Protein AF-A0A2T5LUE4-F1 (afdb_monomer_lite)

Structure (mmCIF, N/CA/C/O backbone):
data_AF-A0A2T5LUE4-F1
#
_entry.id   AF-A0A2T5LUE4-F1
#
loop_
_atom_site.group_PDB
_atom_site.id
_atom_site.type_symbol
_atom_site.label_atom_id
_atom_site.label_alt_id
_atom_site.label_comp_id
_atom_site.label_asym_id
_atom_site.label_entity_id
_atom_site.label_seq_id
_atom_site.pdbx_PDB_ins_code
_atom_site.Cartn_x
_atom_site.Cartn_y
_atom_site.Cartn_z
_atom_site.occupancy
_atom_site.B_iso_or_equiv
_atom_site.auth_seq_id
_atom_site.auth_comp_id
_atom_site.auth_asym_id
_atom_site.auth_atom_id
_atom_site.pdbx_PDB_model_num
ATOM 1 N N . MET A 1 1 ? -12.757 7.776 30.215 1.00 57.31 1 MET A N 1
ATOM 2 C CA . MET A 1 1 ? -14.124 7.671 30.778 1.00 57.31 1 MET A CA 1
ATOM 3 C C . MET A 1 1 ? -14.968 8.906 30.463 1.00 57.31 1 MET A C 1
ATOM 5 O O . MET A 1 1 ? -15.947 8.759 29.750 1.00 57.31 1 MET A O 1
ATOM 9 N N . PHE A 1 2 ? -14.586 10.116 30.894 1.00 69.75 2 PHE A N 1
ATOM 10 C CA . PHE A 1 2 ? -15.439 11.315 30.766 1.00 69.75 2 PHE A CA 1
ATOM 11 C C . PHE A 1 2 ? -15.738 11.762 29.317 1.00 69.75 2 PHE A C 1
ATOM 13 O O . PHE A 1 2 ? -16.883 12.047 28.984 1.00 69.75 2 PHE A O 1
ATOM 20 N N . GLN A 1 3 ? -14.742 11.742 28.424 1.00 77.25 3 GLN A N 1
ATOM 21 C CA . GLN A 1 3 ? -14.914 12.158 27.020 1.00 77.25 3 GLN A CA 1
ATOM 22 C C . GLN A 1 3 ? -15.914 11.288 26.244 1.00 77.25 3 GLN A C 1
ATOM 24 O O . GLN A 1 3 ? -16.668 11.797 25.422 1.00 77.25 3 GLN A O 1
ATOM 29 N N . LEU A 1 4 ? -15.956 9.984 26.533 1.00 76.31 4 LEU A N 1
ATOM 30 C CA . LEU A 1 4 ? -16.890 9.067 25.882 1.00 76.31 4 LEU A CA 1
ATOM 31 C C . LEU A 1 4 ? -18.340 9.352 26.298 1.00 76.31 4 LEU A C 1
ATOM 33 O O . LEU A 1 4 ? -19.236 9.257 25.468 1.00 76.31 4 LEU A O 1
ATOM 37 N N . GLY A 1 5 ? -18.558 9.745 27.558 1.00 77.38 5 GLY A N 1
ATOM 38 C CA . GLY A 1 5 ? -19.866 10.197 28.029 1.00 77.38 5 GLY A CA 1
ATOM 39 C C . GLY A 1 5 ? -20.338 11.426 27.257 1.00 77.38 5 GLY A C 1
ATOM 40 O O . GLY A 1 5 ? -21.438 11.418 26.720 1.00 77.38 5 GLY A O 1
ATOM 41 N N . VAL A 1 6 ? -19.478 12.439 27.106 1.00 80.38 6 VAL A N 1
ATOM 42 C CA . VAL A 1 6 ? -19.799 13.652 26.329 1.00 80.38 6 VAL A CA 1
ATOM 43 C C . VAL A 1 6 ? -20.146 13.318 24.876 1.00 80.38 6 VAL A C 1
ATOM 45 O O . VAL A 1 6 ? -21.106 13.862 24.341 1.00 80.38 6 VAL A O 1
ATOM 48 N N . LEU A 1 7 ? -19.402 12.400 24.253 1.00 79.94 7 LEU A N 1
ATOM 49 C CA . LEU A 1 7 ? -19.678 11.938 22.893 1.00 79.94 7 LEU A CA 1
ATOM 50 C C . LEU A 1 7 ? -21.026 11.201 22.801 1.00 79.94 7 LEU A C 1
ATOM 52 O O . LEU A 1 7 ? -21.801 11.475 21.891 1.00 79.94 7 LEU A O 1
ATOM 56 N N . ALA A 1 8 ? -21.347 10.329 23.762 1.00 80.12 8 ALA A N 1
ATOM 57 C CA . ALA A 1 8 ? -22.582 9.539 23.766 1.00 80.12 8 ALA A CA 1
ATOM 58 C C . ALA A 1 8 ? -23.869 10.380 23.825 1.00 80.12 8 ALA A C 1
ATOM 60 O O . ALA A 1 8 ? -24.901 9.940 23.327 1.00 80.12 8 ALA A O 1
ATOM 61 N N . PHE A 1 9 ? -23.817 11.568 24.433 1.00 80.50 9 PHE A N 1
ATOM 62 C CA . PHE A 1 9 ? -24.976 12.455 24.586 1.00 80.50 9 PHE A CA 1
ATOM 63 C C . PHE A 1 9 ? -25.133 13.479 23.449 1.00 80.50 9 PHE A C 1
ATOM 65 O O . PHE A 1 9 ? -26.005 14.343 23.524 1.00 80.50 9 PHE A O 1
ATOM 72 N N . GLN A 1 10 ? -24.320 13.408 22.390 1.00 79.94 10 GLN A N 1
ATOM 73 C CA . GLN A 1 10 ? -24.526 14.238 21.202 1.00 79.94 10 GLN A CA 1
ATOM 74 C C . GLN A 1 10 ? -25.676 13.691 20.343 1.00 79.94 10 GLN A C 1
ATOM 76 O O . GLN A 1 10 ? -25.750 12.496 20.069 1.00 79.94 10 GLN A O 1
ATOM 81 N N . ASN A 1 11 ? -26.547 14.581 19.855 1.00 77.25 11 ASN A N 1
ATOM 82 C CA . ASN A 1 11 ? -27.769 14.214 19.119 1.00 77.25 11 ASN A CA 1
ATOM 83 C C . ASN A 1 11 ? -27.530 13.468 17.791 1.00 77.25 11 ASN A C 1
ATOM 85 O O . ASN A 1 11 ? -28.467 12.892 17.247 1.00 77.25 11 ASN A O 1
ATOM 89 N N . SER A 1 12 ? -26.310 13.497 17.249 1.00 79.94 12 SER A N 1
ATOM 90 C CA . SER A 1 12 ? -25.974 12.968 15.922 1.00 79.94 12 SER A CA 1
ATOM 91 C C . SER A 1 12 ? -24.831 11.952 15.943 1.00 79.94 12 SER A C 1
ATOM 93 O O . SER A 1 12 ? -24.108 11.838 14.952 1.00 79.94 12 SER A O 1
ATOM 95 N N . ILE A 1 13 ? -24.600 11.265 17.066 1.00 84.38 13 ILE A N 1
ATOM 96 C CA . ILE A 1 13 ? -23.503 10.300 17.142 1.00 84.38 13 ILE A CA 1
ATOM 97 C C . ILE A 1 13 ? -23.931 8.908 16.677 1.00 84.38 13 ILE A C 1
ATOM 99 O O . ILE A 1 13 ? -25.003 8.412 17.025 1.00 84.38 13 ILE A O 1
ATOM 103 N N . ASP A 1 14 ? -23.062 8.247 15.912 1.00 85.50 14 ASP A N 1
ATOM 104 C CA . ASP A 1 14 ? -23.251 6.844 15.568 1.00 85.50 14 ASP A CA 1
ATOM 105 C C . ASP A 1 14 ? -22.945 5.965 16.790 1.00 85.50 14 ASP A C 1
ATOM 107 O O . ASP A 1 14 ? -21.794 5.741 17.180 1.00 85.50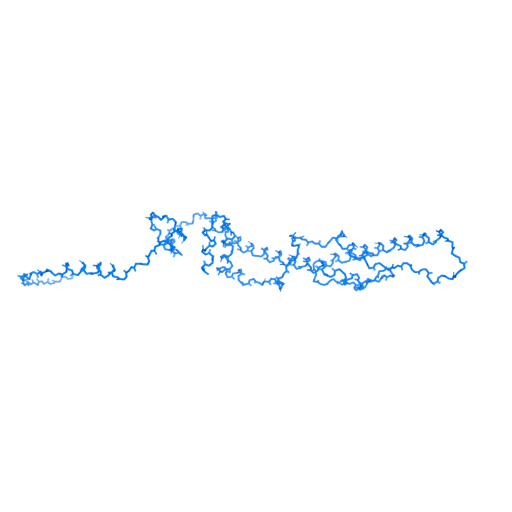 14 ASP A O 1
ATOM 111 N N . MET A 1 15 ? -24.007 5.439 17.398 1.00 84.56 15 MET A N 1
ATOM 112 C CA . MET A 1 15 ? -23.910 4.519 18.530 1.00 84.56 15 MET A CA 1
ATOM 113 C C . MET A 1 15 ? -23.152 3.233 18.178 1.00 84.56 15 MET A C 1
ATOM 115 O O . MET A 1 15 ? -22.582 2.604 19.070 1.00 84.56 15 MET A O 1
ATOM 119 N N . THR A 1 16 ? -23.109 2.841 16.902 1.00 86.38 16 THR A N 1
ATOM 120 C CA . THR A 1 16 ? -22.306 1.710 16.421 1.00 86.38 16 THR A CA 1
ATOM 121 C C . THR A 1 16 ? -20.825 2.025 16.555 1.00 86.38 16 THR A C 1
ATOM 123 O O . THR A 1 16 ? -20.098 1.265 17.193 1.00 86.38 16 THR A O 1
ATOM 126 N N . ALA A 1 17 ? -20.391 3.181 16.047 1.00 86.75 17 ALA A N 1
ATOM 127 C CA . ALA A 1 17 ? -19.017 3.652 16.183 1.00 86.75 17 ALA A CA 1
ATOM 128 C C . ALA A 1 17 ? -18.603 3.764 17.660 1.00 86.75 17 ALA A C 1
ATOM 130 O O . ALA A 1 17 ? -17.531 3.295 18.044 1.00 86.75 17 ALA A O 1
ATOM 131 N N . LEU A 1 18 ? -19.485 4.286 18.519 1.00 88.69 18 LEU A N 1
ATOM 132 C CA . LEU A 1 18 ? -19.222 4.371 19.957 1.00 88.69 18 LEU A CA 1
ATOM 133 C C . LEU A 1 18 ? -19.049 2.986 20.596 1.00 88.69 18 LEU A C 1
ATOM 135 O O . LEU A 1 18 ? -18.107 2.772 21.361 1.00 88.69 18 LEU A O 1
ATOM 139 N N . ARG A 1 19 ? -19.910 2.016 20.258 1.00 87.94 19 ARG A N 1
ATOM 140 C CA . ARG A 1 19 ? -19.776 0.625 20.727 1.00 87.94 19 ARG A CA 1
ATOM 141 C C . ARG A 1 19 ? -18.474 -0.012 20.257 1.00 87.94 19 ARG A C 1
ATOM 143 O O . ARG A 1 19 ? -17.843 -0.721 21.040 1.00 87.94 19 ARG A O 1
ATOM 150 N N . VAL A 1 20 ? -18.058 0.242 19.018 1.00 90.00 20 VAL A N 1
ATOM 151 C CA . VAL A 1 20 ? -16.774 -0.239 18.491 1.00 90.00 20 VAL A CA 1
ATOM 152 C C . VAL A 1 20 ? -15.620 0.345 19.304 1.00 90.00 20 VAL A C 1
ATOM 154 O O . VAL A 1 20 ? -14.808 -0.424 19.810 1.00 90.00 20 VAL A O 1
ATOM 157 N N . ILE A 1 21 ? -15.597 1.661 19.542 1.00 89.31 21 ILE A N 1
ATOM 158 C CA . ILE A 1 21 ? -14.576 2.320 20.377 1.00 89.31 21 ILE A CA 1
ATOM 159 C C . ILE A 1 21 ? -14.523 1.688 21.772 1.00 89.31 21 ILE A C 1
ATOM 161 O O . ILE A 1 21 ? -13.453 1.311 22.239 1.00 89.31 21 ILE A O 1
ATOM 165 N N . VAL A 1 22 ? -15.674 1.506 22.426 1.00 88.81 22 VAL A N 1
ATOM 166 C CA . VAL A 1 22 ? -15.756 0.844 23.740 1.00 88.81 22 VAL A CA 1
ATOM 167 C C . VAL A 1 22 ? -15.213 -0.585 23.690 1.00 88.81 22 VAL A C 1
ATOM 169 O O . VAL A 1 22 ? -14.542 -1.024 24.623 1.00 88.81 22 VAL A O 1
ATOM 172 N N . SER A 1 23 ? -15.455 -1.306 22.597 1.00 90.06 23 SER A N 1
ATOM 173 C CA . SER A 1 23 ? -15.012 -2.691 22.428 1.00 90.06 23 SER A CA 1
ATOM 174 C C . SER A 1 23 ? -13.487 -2.823 22.448 1.00 90.06 23 SER A C 1
ATOM 176 O O . SER A 1 23 ? -12.991 -3.766 23.061 1.00 90.06 23 SER A O 1
ATOM 178 N N . PHE A 1 24 ? -12.737 -1.851 21.912 1.00 89.69 24 PHE A N 1
ATOM 179 C CA . PHE A 1 24 ? -11.270 -1.809 22.044 1.00 89.69 24 PHE A CA 1
ATOM 180 C C . PHE A 1 24 ? -10.805 -1.755 23.512 1.00 89.69 24 PHE A C 1
ATOM 182 O O . PHE A 1 24 ? -9.735 -2.261 23.851 1.00 89.69 24 PHE A O 1
ATOM 189 N N . PHE A 1 25 ? -11.611 -1.190 24.418 1.00 88.88 25 PHE A N 1
ATOM 190 C CA . PHE A 1 25 ? -11.295 -1.126 25.848 1.00 88.88 25 PHE A CA 1
ATOM 191 C C . PHE A 1 25 ? -11.788 -2.334 26.648 1.00 88.88 25 PHE A C 1
ATOM 193 O O . PHE A 1 25 ? -11.222 -2.613 27.707 1.00 88.88 25 PHE A O 1
ATOM 200 N N . LEU A 1 26 ? -12.809 -3.053 26.183 1.00 90.12 26 LEU A N 1
ATOM 201 C CA . LEU A 1 26 ? -13.418 -4.156 26.936 1.00 90.12 26 LEU A CA 1
ATOM 202 C C . LEU A 1 26 ? -12.963 -5.541 26.461 1.00 90.12 26 LEU A C 1
ATOM 204 O O . LEU A 1 26 ? -12.767 -6.434 27.284 1.00 90.12 26 LEU A O 1
ATOM 208 N N . ILE A 1 27 ? -12.773 -5.729 25.155 1.00 91.50 27 ILE A N 1
ATOM 209 C CA . ILE A 1 27 ? -12.487 -7.037 24.562 1.00 91.50 27 ILE A CA 1
ATOM 210 C C . ILE A 1 27 ? -10.979 -7.297 24.593 1.00 91.50 27 ILE A C 1
ATOM 212 O O . ILE A 1 27 ? -10.201 -6.600 23.942 1.00 91.50 27 ILE A O 1
ATOM 216 N N . LYS A 1 28 ? -10.560 -8.321 25.346 1.00 90.81 28 LYS A N 1
ATOM 217 C CA . LYS A 1 28 ? -9.143 -8.702 25.476 1.00 90.81 28 LYS A CA 1
ATOM 218 C C . LYS A 1 28 ? -8.536 -9.127 24.138 1.00 90.81 28 LYS A C 1
ATOM 220 O O . LYS A 1 28 ? -7.412 -8.734 23.846 1.00 90.81 28 LYS A O 1
ATOM 225 N N . ASP A 1 29 ? -9.297 -9.836 23.312 1.00 89.44 29 ASP A N 1
ATOM 226 C CA . ASP A 1 29 ? -8.831 -10.331 22.014 1.00 89.44 29 ASP A CA 1
ATOM 227 C C . ASP A 1 29 ? -8.445 -9.180 21.077 1.00 89.44 29 ASP A C 1
ATOM 229 O O . ASP A 1 29 ? -7.379 -9.213 20.468 1.00 89.44 29 ASP A O 1
ATOM 233 N N . ILE A 1 30 ? -9.244 -8.104 21.043 1.00 90.75 30 ILE A N 1
ATOM 234 C CA . ILE A 1 30 ? -8.921 -6.896 20.267 1.00 90.75 30 ILE A CA 1
ATOM 235 C C . ILE A 1 30 ? -7.646 -6.238 20.805 1.00 90.75 30 ILE A C 1
ATOM 237 O O . ILE A 1 30 ? -6.796 -5.830 20.023 1.00 90.75 30 ILE A O 1
ATOM 241 N N . LYS A 1 31 ? -7.467 -6.177 22.131 1.00 88.38 31 LYS A N 1
ATOM 242 C CA . LYS A 1 31 ? -6.247 -5.617 22.742 1.00 88.38 31 LYS A CA 1
ATOM 243 C C . LYS A 1 31 ? -4.992 -6.438 22.467 1.00 88.38 31 LYS A C 1
ATOM 245 O O . LYS A 1 31 ? -3.900 -5.886 22.504 1.00 88.38 31 LYS A O 1
ATOM 250 N N . SER A 1 32 ? -5.147 -7.741 22.250 1.00 90.19 32 SER A N 1
ATOM 251 C CA . SER A 1 32 ? -4.039 -8.640 21.926 1.00 90.19 32 SER A CA 1
ATOM 252 C C . SER A 1 32 ? -3.623 -8.581 20.454 1.00 90.19 32 SER A C 1
ATOM 254 O O . SER A 1 32 ? -2.591 -9.145 20.093 1.00 90.19 32 SER A O 1
ATOM 256 N N . LEU A 1 33 ? -4.399 -7.902 19.598 1.00 91.44 33 LEU A N 1
ATOM 257 C CA . LEU A 1 33 ? -4.025 -7.717 18.203 1.00 91.44 33 LEU A CA 1
ATOM 258 C C . LEU A 1 33 ? -2.798 -6.817 18.087 1.00 91.44 33 LEU A C 1
ATOM 260 O O . LEU A 1 33 ? -2.720 -5.743 18.681 1.00 91.44 33 LEU A O 1
ATOM 264 N N . ILE A 1 34 ? -1.873 -7.242 17.233 1.00 88.69 34 ILE A N 1
ATOM 265 C CA . ILE A 1 34 ? -0.749 -6.416 16.813 1.00 88.69 34 ILE A CA 1
ATOM 266 C C . ILE A 1 34 ? -1.308 -5.281 15.948 1.00 88.69 34 ILE A C 1
ATOM 268 O O . ILE A 1 34 ? -2.012 -5.519 14.955 1.00 88.69 34 ILE A O 1
ATOM 272 N N . TYR A 1 35 ? -1.026 -4.048 16.360 1.00 87.50 35 TYR A N 1
ATOM 273 C CA . TYR A 1 35 ? -1.339 -2.863 15.575 1.00 87.50 35 TYR A CA 1
ATOM 274 C C . TYR A 1 35 ? -0.414 -2.792 14.359 1.00 87.50 35 TYR A C 1
ATOM 276 O O . TYR A 1 35 ? 0.737 -3.224 14.451 1.00 87.50 35 TYR A O 1
ATOM 284 N N . PRO A 1 36 ? -0.889 -2.248 13.228 1.00 88.19 36 PRO A N 1
ATOM 285 C CA . PRO A 1 36 ? -0.008 -1.917 12.121 1.00 88.19 36 PRO A CA 1
ATOM 286 C C . PRO A 1 36 ? 1.157 -1.052 12.611 1.00 88.19 36 PRO A C 1
ATOM 288 O O . PRO A 1 36 ? 0.966 -0.163 13.440 1.00 88.19 36 PRO A O 1
ATOM 291 N N . GLU A 1 37 ? 2.354 -1.305 12.091 1.00 87.12 37 GLU A N 1
ATOM 292 C CA . GLU A 1 37 ? 3.581 -0.618 12.517 1.00 87.12 37 GLU A CA 1
ATOM 293 C C . GLU A 1 37 ? 3.579 0.880 12.154 1.00 87.12 37 GLU A C 1
ATOM 295 O O . GLU A 1 37 ? 4.259 1.696 12.773 1.00 87.12 37 GLU A O 1
ATOM 300 N N . TYR A 1 38 ? 2.774 1.256 11.160 1.00 86.88 38 TYR A N 1
ATOM 301 C CA . TYR A 1 38 ? 2.740 2.597 10.590 1.00 86.88 38 TYR A CA 1
ATOM 302 C C . TYR A 1 38 ? 1.744 3.511 11.310 1.00 86.88 38 TYR A C 1
ATOM 304 O O . TYR A 1 38 ? 0.601 3.143 11.577 1.00 86.88 38 TYR A O 1
ATOM 312 N N . SER A 1 39 ? 2.168 4.749 11.565 1.00 84.38 39 SER A N 1
ATOM 313 C CA . SER A 1 39 ? 1.369 5.781 12.237 1.00 84.38 39 SER A CA 1
ATOM 314 C C . SER A 1 39 ? 0.493 6.613 11.293 1.00 84.38 39 SER A C 1
ATOM 316 O O . SER A 1 39 ? -0.369 7.359 11.758 1.00 84.38 39 SER A O 1
ATOM 318 N N . PHE A 1 40 ? 0.700 6.505 9.979 1.00 88.06 40 PHE A N 1
ATOM 319 C CA . PHE A 1 40 ? 0.009 7.301 8.969 1.00 88.06 40 PHE A CA 1
ATOM 320 C C . PHE A 1 40 ? -0.290 6.473 7.716 1.00 88.06 40 PHE A C 1
ATOM 322 O O . PHE A 1 40 ? 0.561 5.721 7.251 1.00 88.06 40 PHE A O 1
ATOM 329 N N . PHE A 1 41 ? -1.491 6.654 7.159 1.00 91.38 41 PHE A N 1
ATOM 330 C CA . PHE A 1 41 ? -1.974 5.961 5.963 1.00 91.38 41 PHE A CA 1
ATOM 331 C C . PHE A 1 41 ? -2.532 6.983 4.970 1.00 91.38 41 PHE A C 1
ATOM 333 O O . PHE A 1 41 ? -3.490 7.696 5.275 1.00 91.38 41 PHE A O 1
ATOM 340 N N . ALA A 1 42 ? -1.935 7.066 3.780 1.00 89.88 42 ALA A N 1
ATOM 341 C CA . ALA A 1 42 ? -2.331 8.015 2.742 1.00 89.88 42 ALA A CA 1
ATOM 342 C C . ALA A 1 42 ? -3.190 7.358 1.655 1.00 89.88 42 ALA A C 1
ATOM 344 O O . ALA A 1 42 ? -2.941 6.224 1.236 1.00 89.88 42 ALA A O 1
ATOM 345 N N . HIS A 1 43 ? -4.172 8.114 1.150 1.00 90.94 43 HIS A N 1
ATOM 346 C CA . HIS A 1 43 ? -5.045 7.712 0.039 1.00 90.94 43 HIS A CA 1
ATOM 347 C C . HIS A 1 43 ? -5.617 6.298 0.208 1.00 90.94 43 HIS A C 1
ATOM 349 O O . HIS A 1 43 ? -5.571 5.489 -0.717 1.00 90.94 43 HIS A O 1
ATOM 355 N N . PHE A 1 44 ? -6.111 5.994 1.410 1.00 90.69 44 PHE A N 1
ATOM 356 C CA . PHE A 1 44 ? -6.600 4.665 1.747 1.00 90.69 44 PHE A CA 1
ATOM 357 C C . PHE A 1 44 ? -7.689 4.201 0.776 1.00 90.69 44 PHE A C 1
ATOM 359 O O . PHE A 1 44 ? -8.696 4.882 0.564 1.00 90.69 44 PHE A O 1
ATOM 366 N N . ARG A 1 45 ? -7.479 3.014 0.211 1.00 90.12 45 ARG A N 1
ATOM 367 C CA . ARG A 1 45 ? -8.427 2.309 -0.646 1.00 90.12 45 ARG A CA 1
ATOM 368 C C . ARG A 1 45 ? -8.455 0.853 -0.213 1.00 90.12 45 ARG A C 1
ATOM 370 O O . ARG A 1 45 ? -7.411 0.205 -0.136 1.00 90.12 45 ARG A O 1
ATOM 377 N N . ALA A 1 46 ? -9.650 0.362 0.095 1.00 88.25 46 ALA A N 1
ATOM 378 C CA . ALA A 1 46 ? -9.830 -1.018 0.515 1.00 88.25 46 ALA A CA 1
ATOM 379 C C . ALA A 1 46 ? -9.435 -1.975 -0.616 1.00 88.25 46 ALA A C 1
ATOM 381 O O . ALA A 1 46 ? -9.827 -1.770 -1.765 1.00 88.25 46 ALA A O 1
ATOM 382 N N . ASP A 1 47 ? -8.653 -2.999 -0.266 1.00 87.88 47 ASP A N 1
ATOM 383 C CA . ASP A 1 47 ? -8.201 -4.064 -1.169 1.00 87.88 47 ASP A CA 1
ATOM 384 C C . ASP A 1 47 ? -7.485 -3.558 -2.442 1.00 87.88 47 ASP A C 1
ATOM 386 O O . ASP A 1 47 ? -7.491 -4.219 -3.485 1.00 87.88 47 ASP A O 1
ATOM 390 N N . GLU A 1 48 ? -6.839 -2.388 -2.349 1.00 92.75 48 GLU A N 1
ATOM 391 C CA . GLU A 1 48 ? -6.005 -1.827 -3.411 1.00 92.75 48 GLU A CA 1
ATOM 392 C C . GLU A 1 48 ? -4.784 -2.715 -3.679 1.00 92.75 48 GLU A C 1
ATOM 394 O O . GLU A 1 48 ? -4.138 -3.226 -2.761 1.00 92.75 48 GLU A O 1
ATOM 399 N N . LYS A 1 49 ? -4.472 -2.896 -4.963 1.00 93.00 49 LYS A N 1
ATOM 400 C CA . LYS A 1 49 ? -3.334 -3.682 -5.442 1.00 93.00 49 LYS A CA 1
ATOM 401 C C . LYS A 1 49 ? -2.630 -2.922 -6.565 1.00 93.00 49 LYS A C 1
ATOM 403 O O . LYS A 1 49 ? -3.300 -2.189 -7.300 1.00 93.00 49 LYS A O 1
ATOM 408 N N . PRO A 1 50 ? -1.315 -3.116 -6.742 1.00 93.81 50 PRO A N 1
ATOM 409 C CA . PRO A 1 50 ? -0.596 -2.551 -7.871 1.00 93.81 50 PRO A CA 1
ATOM 410 C C . PRO A 1 50 ? -1.195 -3.048 -9.190 1.00 93.81 50 PRO A C 1
ATOM 412 O O . PRO A 1 50 ? -1.439 -4.240 -9.378 1.00 93.81 50 PRO A O 1
ATOM 415 N N . THR A 1 51 ? -1.429 -2.125 -10.119 1.00 94.12 51 THR A N 1
ATOM 416 C CA . THR A 1 51 ? -1.932 -2.430 -11.463 1.00 94.12 51 THR A CA 1
ATOM 417 C C . THR A 1 51 ? -0.993 -1.882 -12.526 1.00 94.12 51 THR A C 1
ATOM 419 O O . THR A 1 51 ? -0.215 -0.959 -12.278 1.00 94.12 51 THR A O 1
ATOM 422 N N . MET A 1 52 ? -1.111 -2.402 -13.752 1.00 93.12 52 MET A N 1
ATOM 423 C CA . MET A 1 52 ? -0.341 -1.891 -14.892 1.00 93.12 52 MET A CA 1
ATOM 424 C C . MET A 1 52 ? -0.530 -0.378 -15.059 1.00 93.12 52 MET A C 1
ATOM 426 O O . MET A 1 52 ? 0.432 0.351 -15.270 1.00 93.12 52 MET A O 1
ATOM 430 N N . HIS A 1 53 ? -1.766 0.102 -14.892 1.00 92.06 53 HIS A N 1
ATOM 431 C CA . HIS A 1 53 ? -2.110 1.515 -15.027 1.00 92.06 53 HIS A CA 1
ATOM 432 C C . HIS A 1 53 ? -1.434 2.403 -13.972 1.00 92.06 53 HIS A C 1
ATOM 434 O O . HIS A 1 53 ? -1.115 3.551 -14.262 1.00 92.06 53 HIS A O 1
ATOM 440 N N . THR A 1 54 ? -1.217 1.907 -12.751 1.00 90.75 54 THR A N 1
ATOM 441 C CA . THR A 1 54 ? -0.596 2.705 -11.682 1.00 90.75 54 THR A CA 1
ATOM 442 C C . THR A 1 54 ? 0.925 2.708 -11.772 1.00 90.75 54 THR A C 1
ATOM 444 O O . THR A 1 54 ? 1.536 3.745 -11.544 1.00 90.75 54 THR A O 1
ATOM 447 N N . LEU A 1 55 ? 1.543 1.571 -12.109 1.00 93.81 55 LEU A N 1
ATOM 448 C CA . LEU A 1 55 ? 3.002 1.431 -12.053 1.00 93.81 55 LEU A CA 1
ATOM 449 C C . LEU A 1 55 ? 3.700 1.841 -13.353 1.00 93.81 55 LEU A C 1
ATOM 451 O O . LEU A 1 55 ? 4.773 2.440 -13.310 1.00 93.81 55 LEU A O 1
ATOM 455 N N . LEU A 1 56 ? 3.096 1.559 -14.512 1.00 93.62 56 LEU A N 1
ATOM 456 C CA . LEU A 1 56 ? 3.720 1.835 -15.806 1.00 93.62 56 LEU A CA 1
ATOM 457 C C . LEU A 1 56 ? 4.061 3.326 -16.001 1.00 93.62 56 LEU A C 1
ATOM 459 O O . LEU A 1 56 ? 5.179 3.603 -16.427 1.00 93.62 56 LEU A O 1
ATOM 463 N N . PRO A 1 57 ? 3.192 4.302 -15.661 1.00 93.12 57 PRO A N 1
ATOM 464 C CA . PRO A 1 57 ? 3.534 5.720 -15.796 1.00 93.12 57 PRO A CA 1
ATOM 465 C C . PRO A 1 57 ? 4.731 6.148 -14.938 1.00 93.12 57 PRO A C 1
ATOM 467 O O . PRO A 1 57 ? 5.500 7.007 -15.359 1.00 93.12 57 PRO A O 1
ATOM 470 N N . ILE A 1 58 ? 4.908 5.538 -13.761 1.00 93.12 58 ILE A N 1
ATOM 471 C CA . ILE A 1 58 ? 6.033 5.825 -12.860 1.00 93.12 58 ILE A CA 1
ATOM 472 C C . ILE A 1 58 ? 7.337 5.323 -13.491 1.00 93.12 58 ILE A C 1
ATOM 474 O O . ILE A 1 58 ? 8.323 6.053 -13.554 1.00 93.12 58 ILE A O 1
ATOM 478 N N . ILE A 1 59 ? 7.310 4.105 -14.034 1.00 92.06 59 ILE A N 1
ATOM 479 C CA . ILE A 1 59 ? 8.459 3.453 -14.679 1.00 92.06 59 ILE A CA 1
ATOM 480 C C . ILE A 1 59 ? 8.823 4.122 -16.011 1.00 92.06 59 ILE A C 1
ATOM 482 O O . ILE A 1 59 ? 9.998 4.242 -16.343 1.00 92.06 59 ILE A O 1
ATOM 486 N N . LYS A 1 60 ? 7.848 4.649 -16.758 1.00 90.56 60 LYS A N 1
ATOM 487 C CA . LYS A 1 60 ? 8.118 5.458 -17.962 1.00 90.56 60 LYS A CA 1
ATOM 488 C C . LYS A 1 60 ? 8.985 6.686 -17.672 1.00 90.56 60 LYS A C 1
ATOM 490 O O . LYS A 1 60 ? 9.716 7.138 -18.549 1.00 90.56 60 LYS A O 1
ATOM 495 N N . GLY A 1 61 ? 8.942 7.208 -16.445 1.00 88.88 61 GLY A N 1
ATOM 496 C CA . GLY A 1 61 ? 9.785 8.320 -16.008 1.00 88.88 61 GLY A CA 1
ATOM 497 C C . GLY A 1 61 ? 11.284 7.999 -15.932 1.00 88.88 61 GLY A C 1
ATOM 498 O O . GLY A 1 61 ? 12.084 8.928 -15.863 1.00 88.88 61 GLY A O 1
ATOM 499 N N . SER A 1 62 ? 11.676 6.720 -15.960 1.00 90.00 62 SER A N 1
ATOM 500 C CA . SER A 1 62 ? 13.075 6.266 -15.902 1.00 90.00 62 SER A CA 1
ATOM 501 C C . SER A 1 62 ? 13.580 5.680 -17.228 1.00 90.00 62 SER A C 1
ATOM 503 O O . SER A 1 62 ? 14.552 4.922 -17.245 1.00 90.00 62 SER A O 1
ATOM 505 N N . TYR A 1 63 ? 12.914 5.993 -18.345 1.00 90.44 63 TYR A N 1
ATOM 506 C CA . TYR A 1 63 ? 13.366 5.589 -19.679 1.00 90.44 63 TYR A CA 1
ATOM 507 C C . TYR A 1 63 ? 14.604 6.391 -20.078 1.00 90.44 63 TYR A C 1
ATOM 509 O O . TYR A 1 63 ? 14.629 7.621 -19.976 1.00 90.44 63 TYR A O 1
ATOM 517 N N . LEU A 1 64 ? 15.633 5.692 -20.552 1.00 87.06 64 LEU A N 1
ATOM 518 C CA . LEU A 1 64 ? 16.863 6.322 -21.007 1.00 87.06 64 LEU A CA 1
ATOM 519 C C . LEU A 1 64 ? 16.657 6.921 -22.406 1.00 87.06 64 LEU A C 1
ATOM 521 O O . LEU A 1 64 ? 15.985 6.328 -23.253 1.00 87.06 64 LEU A O 1
ATOM 525 N N . PRO A 1 65 ? 17.222 8.107 -22.689 1.00 81.12 65 PRO A N 1
ATOM 526 C CA . PRO A 1 65 ? 17.142 8.682 -24.020 1.00 81.12 65 PRO A CA 1
ATOM 527 C C . PRO A 1 65 ? 17.965 7.852 -25.010 1.00 81.12 65 PRO A C 1
ATOM 529 O O . PRO A 1 65 ? 19.114 7.496 -24.741 1.00 81.12 65 PRO A O 1
ATOM 532 N N . HIS A 1 66 ? 17.407 7.620 -26.200 1.00 76.25 66 HIS A N 1
ATOM 533 C CA . HIS A 1 66 ? 18.139 7.000 -27.300 1.00 76.25 66 HIS A CA 1
ATOM 534 C C . HIS A 1 66 ? 19.371 7.846 -27.655 1.00 76.25 66 HIS A C 1
ATOM 536 O O . HIS A 1 66 ? 19.234 8.987 -28.105 1.00 76.25 66 HIS A O 1
ATOM 542 N N . ASN A 1 67 ? 20.576 7.302 -27.461 1.00 68.00 67 ASN A N 1
ATOM 543 C CA . ASN A 1 67 ? 21.820 7.988 -27.792 1.00 68.00 67 ASN A CA 1
ATOM 544 C C . ASN A 1 67 ? 22.507 7.332 -29.006 1.00 68.00 67 ASN A C 1
ATOM 546 O O . ASN A 1 67 ? 23.261 6.374 -28.835 1.00 68.00 67 ASN A O 1
ATOM 550 N N . PRO A 1 68 ? 22.333 7.865 -30.230 1.00 60.91 68 PRO A N 1
ATOM 551 C CA . PRO A 1 68 ? 22.953 7.305 -31.433 1.00 60.91 68 PRO A CA 1
ATOM 552 C C . PRO A 1 68 ? 24.467 7.598 -31.551 1.00 60.91 68 PRO A C 1
ATOM 554 O O . PRO A 1 68 ? 25.073 7.337 -32.592 1.00 60.91 68 PRO A O 1
ATOM 557 N N . SER A 1 69 ? 25.115 8.159 -30.518 1.00 54.59 69 SER A N 1
ATOM 558 C CA . SER A 1 69 ? 26.482 8.713 -30.592 1.00 54.59 69 SER A CA 1
ATOM 559 C C . SER A 1 69 ? 27.614 7.700 -30.826 1.00 54.59 69 SER A C 1
ATOM 561 O O . SER A 1 69 ? 28.754 8.122 -31.016 1.00 54.59 69 SER A O 1
ATOM 563 N N . SER A 1 70 ? 27.347 6.391 -30.867 1.00 50.91 70 SER A N 1
ATOM 564 C CA . SER A 1 70 ? 28.338 5.383 -31.281 1.00 50.91 70 SER A CA 1
ATOM 565 C C . SER A 1 70 ? 28.417 5.191 -32.804 1.00 50.91 70 SER A C 1
ATOM 567 O O . SER A 1 70 ? 29.338 4.540 -33.300 1.00 50.91 70 SER A O 1
ATOM 569 N N . ILE A 1 71 ? 27.503 5.786 -33.579 1.00 51.25 71 ILE A N 1
ATOM 570 C CA . ILE A 1 71 ? 27.465 5.629 -35.034 1.00 51.25 71 ILE A CA 1
ATOM 571 C C . ILE A 1 71 ? 28.278 6.752 -35.690 1.00 51.25 71 ILE A C 1
ATOM 573 O O . ILE A 1 71 ? 27.918 7.929 -35.669 1.00 51.25 71 ILE A O 1
ATOM 577 N N . SER A 1 72 ? 29.405 6.356 -36.288 1.00 52.72 72 SER A N 1
ATOM 578 C CA . SER A 1 72 ? 30.251 7.137 -37.199 1.00 52.72 72 SER A CA 1
ATOM 579 C C . SER A 1 72 ? 29.477 8.217 -37.974 1.00 52.72 72 SER A C 1
ATOM 581 O O . SER A 1 72 ? 28.474 7.932 -38.633 1.00 52.72 72 SER A O 1
ATOM 583 N N . LYS A 1 73 ? 29.995 9.457 -37.949 1.00 56.09 73 LYS A N 1
ATOM 584 C CA . LYS A 1 73 ? 29.430 10.708 -38.512 1.00 56.09 73 LYS A CA 1
ATOM 585 C C . LYS A 1 73 ? 29.060 10.676 -40.013 1.00 56.09 73 LYS A C 1
ATOM 587 O O . LYS A 1 73 ? 28.742 11.718 -40.576 1.00 56.09 73 LYS A O 1
ATOM 592 N N . LYS A 1 74 ? 29.110 9.529 -40.699 1.00 55.41 74 LYS A N 1
ATOM 593 C CA . LYS A 1 74 ? 29.081 9.437 -42.166 1.00 55.41 74 LYS A CA 1
ATOM 594 C C . LYS A 1 74 ? 27.771 8.953 -42.803 1.00 55.41 74 LYS A C 1
ATOM 596 O O . LYS A 1 74 ? 27.709 8.911 -44.026 1.00 55.41 74 LYS A O 1
ATOM 601 N N . LYS A 1 75 ? 26.709 8.629 -42.054 1.00 53.72 75 LYS A N 1
ATOM 602 C CA . LYS A 1 75 ? 25.401 8.242 -42.641 1.00 53.72 75 LYS A CA 1
ATOM 603 C C . LYS A 1 75 ? 24.204 8.689 -41.789 1.00 53.72 75 LYS A C 1
ATOM 605 O O . LYS A 1 75 ? 23.381 7.877 -41.389 1.00 53.72 75 LYS A O 1
ATOM 610 N N . ARG A 1 76 ? 24.058 9.994 -41.546 1.00 53.94 76 ARG A N 1
ATOM 611 C CA . ARG A 1 76 ? 22.830 10.539 -40.944 1.00 53.94 76 ARG A CA 1
ATOM 612 C C . ARG A 1 76 ? 21.765 10.719 -42.036 1.00 53.94 76 ARG A C 1
ATOM 614 O O . ARG A 1 76 ? 21.613 11.793 -42.606 1.00 53.94 76 ARG A O 1
ATOM 621 N N . ARG A 1 77 ? 21.092 9.622 -42.401 1.00 60.00 77 ARG A N 1
ATOM 622 C CA . ARG A 1 77 ? 19.852 9.664 -43.193 1.00 60.00 77 ARG A CA 1
ATOM 623 C C . ARG A 1 77 ? 18.702 9.873 -42.210 1.00 60.00 77 ARG A C 1
ATOM 625 O O . ARG A 1 77 ? 18.419 8.970 -41.435 1.00 60.00 77 ARG A O 1
ATOM 632 N N . LEU A 1 78 ? 18.061 11.040 -42.258 1.00 58.91 78 LEU A N 1
ATOM 633 C CA . LEU A 1 78 ? 17.002 11.463 -41.324 1.00 58.91 78 LEU A CA 1
ATOM 634 C C . LEU A 1 78 ? 15.873 10.423 -41.164 1.00 58.91 78 LEU A C 1
ATOM 636 O O . LEU A 1 78 ? 15.388 10.210 -40.066 1.00 58.91 78 LEU A O 1
ATOM 640 N N . PHE A 1 79 ? 15.519 9.708 -42.236 1.00 52.56 79 PHE A N 1
ATOM 641 C CA . PHE A 1 79 ? 14.448 8.702 -42.211 1.00 52.56 79 PHE A CA 1
ATOM 642 C C . PHE A 1 79 ? 14.839 7.377 -41.523 1.00 52.56 79 PHE A C 1
ATOM 644 O O . PHE A 1 79 ? 13.986 6.666 -41.009 1.00 52.56 79 PHE A O 1
ATOM 651 N N . VAL A 1 80 ? 16.133 7.028 -41.512 1.00 61.19 80 VAL A N 1
ATOM 652 C CA . VAL A 1 80 ? 16.637 5.821 -40.825 1.00 61.19 80 VAL A CA 1
ATOM 653 C C . VAL A 1 80 ? 16.750 6.075 -39.319 1.00 61.19 80 VAL A C 1
ATOM 655 O O . VAL A 1 80 ? 16.512 5.172 -38.529 1.00 61.19 80 VAL A O 1
ATOM 658 N N . ASP A 1 81 ? 17.064 7.313 -38.937 1.00 69.56 81 ASP A N 1
ATOM 659 C CA . ASP A 1 81 ? 17.172 7.763 -37.545 1.00 69.56 81 ASP A CA 1
ATOM 660 C C . ASP A 1 81 ? 15.804 7.774 -36.835 1.00 69.56 81 ASP A C 1
ATOM 662 O O . ASP A 1 81 ? 15.687 7.297 -35.710 1.00 69.56 81 ASP A O 1
ATOM 666 N N . GLU A 1 82 ? 14.747 8.230 -37.521 1.00 73.19 82 GLU A N 1
ATOM 667 C CA . GLU A 1 82 ? 13.372 8.223 -36.995 1.00 73.19 82 GLU A CA 1
ATOM 668 C C . GLU A 1 82 ? 12.866 6.793 -36.732 1.00 73.19 82 GLU A C 1
ATOM 670 O O . GLU A 1 82 ? 12.340 6.509 -35.655 1.00 73.19 82 GLU A O 1
ATOM 675 N N . ASN A 1 83 ? 13.083 5.867 -37.677 1.00 76.06 83 ASN A N 1
ATOM 676 C CA . ASN A 1 83 ? 12.695 4.463 -37.511 1.00 76.06 83 ASN A CA 1
ATOM 677 C C . ASN A 1 83 ? 13.475 3.785 -36.377 1.00 76.06 83 ASN A C 1
ATOM 679 O O . ASN A 1 83 ? 12.858 3.142 -35.535 1.00 76.06 83 ASN A O 1
ATOM 683 N N . LEU A 1 84 ? 14.797 3.980 -36.298 1.00 77.00 84 LEU A N 1
ATOM 684 C CA . LEU A 1 84 ? 15.627 3.431 -35.215 1.00 77.00 84 LEU A CA 1
ATOM 685 C C . LEU A 1 84 ? 15.200 3.957 -33.841 1.00 77.00 84 LEU A C 1
ATOM 687 O O . LEU A 1 84 ? 15.138 3.205 -32.870 1.00 77.00 84 LEU A O 1
ATOM 691 N N . ARG A 1 85 ? 14.866 5.247 -33.756 1.00 77.31 85 ARG A N 1
ATOM 692 C CA . ARG A 1 85 ? 14.348 5.853 -32.528 1.00 77.31 85 ARG A CA 1
ATOM 693 C C . ARG A 1 85 ? 12.974 5.295 -32.160 1.00 77.31 85 ARG A C 1
ATOM 695 O O . ARG A 1 85 ? 12.712 5.059 -30.984 1.00 77.31 85 ARG A O 1
ATOM 702 N N . SER A 1 86 ? 12.105 5.079 -33.146 1.00 81.56 86 SER A N 1
ATOM 703 C CA . SER A 1 86 ? 10.792 4.466 -32.937 1.00 81.56 86 SER A CA 1
ATOM 704 C C . SER A 1 86 ? 10.904 3.012 -32.476 1.00 81.56 86 SER A C 1
ATOM 706 O O . SER A 1 86 ? 10.172 2.610 -31.576 1.00 81.56 86 SER A O 1
ATOM 708 N N . GLU A 1 87 ? 11.810 2.232 -33.069 1.00 83.69 87 GLU A N 1
ATOM 709 C CA . GLU A 1 87 ? 12.092 0.847 -32.676 1.00 83.69 87 GLU A CA 1
ATOM 710 C C . GLU A 1 87 ? 12.631 0.787 -31.245 1.00 83.69 87 GLU A C 1
ATOM 712 O O . GLU A 1 87 ? 12.070 0.072 -30.419 1.00 83.69 87 GLU A O 1
ATOM 717 N N . TYR A 1 88 ? 13.616 1.629 -30.912 1.00 84.56 88 TYR A N 1
ATOM 718 C CA . TYR A 1 88 ? 14.141 1.741 -29.550 1.00 84.56 88 TYR A CA 1
ATOM 719 C C . TYR A 1 88 ? 13.041 2.075 -28.539 1.00 84.56 88 TYR A C 1
ATOM 721 O O . TYR A 1 88 ? 12.923 1.405 -27.521 1.00 84.56 88 TYR A O 1
ATOM 729 N N . ASN A 1 89 ? 12.189 3.062 -28.833 1.00 85.44 89 ASN A N 1
ATOM 730 C CA . ASN A 1 89 ? 11.074 3.411 -27.951 1.00 85.44 89 ASN A CA 1
ATOM 731 C C . ASN A 1 89 ? 10.084 2.247 -27.782 1.00 85.44 89 ASN A C 1
ATOM 733 O O . ASN A 1 89 ? 9.571 2.039 -26.686 1.00 85.44 89 ASN A O 1
ATOM 737 N N . ALA A 1 90 ? 9.804 1.492 -28.849 1.00 88.06 90 ALA A N 1
ATOM 738 C CA . ALA A 1 90 ? 8.930 0.325 -28.775 1.00 88.06 90 ALA A CA 1
ATOM 739 C C . ALA A 1 90 ? 9.536 -0.789 -27.910 1.00 88.06 90 ALA A C 1
ATOM 741 O O . ALA A 1 90 ? 8.801 -1.469 -27.195 1.00 88.06 90 ALA A O 1
ATOM 742 N N . ASP A 1 91 ? 10.856 -0.961 -27.946 1.00 88.00 91 ASP A N 1
ATOM 743 C CA . ASP A 1 91 ? 11.562 -1.904 -27.082 1.00 88.00 91 ASP A CA 1
ATOM 744 C C . ASP A 1 91 ? 11.586 -1.421 -25.622 1.00 88.00 91 ASP A C 1
ATOM 746 O O . ASP A 1 91 ? 11.272 -2.211 -24.735 1.00 88.00 91 ASP A O 1
ATOM 750 N N . CYS A 1 92 ? 11.770 -0.116 -25.364 1.00 89.44 92 CYS A N 1
ATOM 751 C CA . CYS A 1 92 ? 11.604 0.464 -24.021 1.00 89.44 92 CYS A CA 1
ATOM 752 C C . CYS A 1 92 ? 10.229 0.180 -23.418 1.00 89.44 92 CYS A C 1
ATOM 754 O O . CYS A 1 92 ? 10.105 -0.133 -22.235 1.00 89.44 92 CYS A O 1
ATOM 756 N N . GLU A 1 93 ? 9.181 0.317 -24.229 1.00 91.25 93 GLU A N 1
ATOM 757 C CA . GLU A 1 93 ? 7.810 0.066 -23.795 1.00 91.25 93 GLU A CA 1
ATOM 758 C C . GLU A 1 93 ? 7.592 -1.413 -23.457 1.00 91.25 93 GLU A C 1
ATOM 760 O O . GLU A 1 93 ? 6.946 -1.718 -22.454 1.00 91.25 93 GLU A O 1
ATOM 765 N N . LYS A 1 94 ? 8.159 -2.340 -24.241 1.00 91.81 94 LYS A N 1
ATOM 766 C CA . LYS A 1 94 ? 8.101 -3.779 -23.934 1.00 91.81 94 LYS A CA 1
ATOM 767 C C . LYS A 1 94 ? 8.828 -4.097 -22.632 1.00 91.81 94 LYS A C 1
ATOM 769 O O . LYS A 1 94 ? 8.244 -4.762 -21.779 1.00 91.81 94 LYS A O 1
ATOM 774 N N . ASP A 1 95 ? 10.042 -3.581 -22.457 1.00 91.31 95 ASP A N 1
ATOM 775 C CA . ASP A 1 95 ? 10.842 -3.791 -21.249 1.00 91.31 95 ASP A CA 1
ATOM 776 C C . ASP A 1 95 ? 10.141 -3.208 -20.017 1.00 91.31 95 ASP A C 1
ATOM 778 O O . ASP A 1 95 ? 10.054 -3.857 -18.975 1.00 91.31 95 ASP A O 1
ATOM 782 N N . GLY A 1 96 ? 9.553 -2.014 -20.139 1.00 91.75 96 GLY A N 1
ATOM 783 C CA . GLY A 1 96 ? 8.760 -1.411 -19.072 1.00 91.75 96 GLY A CA 1
ATOM 784 C C . GLY A 1 96 ? 7.523 -2.236 -18.713 1.00 91.75 96 GLY A C 1
ATOM 785 O O . GLY A 1 96 ? 7.234 -2.420 -17.533 1.00 91.75 96 GLY A O 1
ATOM 786 N N . LEU A 1 97 ? 6.800 -2.766 -19.705 1.00 93.75 97 LEU A N 1
ATOM 787 C CA . LEU A 1 97 ? 5.657 -3.651 -19.464 1.00 93.75 97 LEU A CA 1
ATOM 788 C C . LEU A 1 97 ? 6.075 -4.945 -18.761 1.00 93.75 97 LEU A C 1
ATOM 790 O O . LEU A 1 97 ? 5.370 -5.396 -17.856 1.00 93.75 97 LEU A O 1
ATOM 794 N N . GLU A 1 98 ? 7.200 -5.530 -19.158 1.00 93.38 98 GLU A N 1
ATOM 795 C CA . GLU A 1 98 ? 7.706 -6.757 -18.552 1.00 93.38 98 GLU A CA 1
ATOM 796 C C . GLU A 1 98 ? 8.170 -6.525 -17.112 1.00 93.38 98 GLU A C 1
ATOM 798 O O . GLU A 1 98 ? 7.781 -7.271 -16.213 1.00 93.38 98 GLU A O 1
ATOM 803 N N . LEU A 1 99 ? 8.873 -5.420 -16.856 1.00 92.38 99 LEU A N 1
ATOM 804 C CA . LEU A 1 99 ? 9.246 -5.015 -15.505 1.00 92.38 99 LEU A CA 1
ATOM 805 C C . LEU A 1 99 ? 8.015 -4.859 -14.602 1.00 92.38 99 LEU A C 1
ATOM 807 O O . LEU A 1 99 ? 7.989 -5.389 -13.493 1.00 92.38 99 LEU A O 1
ATOM 811 N N . VAL A 1 100 ? 6.959 -4.184 -15.073 1.00 94.06 100 VAL A N 1
ATOM 812 C CA . VAL A 1 100 ? 5.720 -4.040 -14.290 1.00 94.06 100 VAL A CA 1
ATOM 813 C C . VAL A 1 100 ? 5.092 -5.401 -13.984 1.00 94.06 100 VAL A C 1
ATOM 815 O O . VAL A 1 100 ? 4.610 -5.608 -12.871 1.00 94.06 100 VAL A O 1
ATOM 818 N N . ARG A 1 101 ? 5.088 -6.340 -14.937 1.00 94.25 101 ARG A N 1
ATOM 819 C CA . ARG A 1 101 ? 4.547 -7.691 -14.711 1.00 94.25 101 ARG A CA 1
ATOM 820 C C . ARG A 1 101 ? 5.324 -8.438 -13.637 1.00 94.25 101 ARG A C 1
ATOM 822 O O . ARG A 1 101 ? 4.699 -9.013 -12.745 1.00 94.25 101 ARG A O 1
ATOM 829 N N . ILE A 1 102 ? 6.655 -8.385 -13.697 1.00 92.31 102 ILE A N 1
ATOM 830 C CA . ILE A 1 102 ? 7.534 -8.973 -12.682 1.00 92.31 102 ILE A CA 1
ATOM 831 C C . ILE A 1 102 ? 7.209 -8.370 -11.313 1.00 92.31 102 ILE A C 1
ATOM 833 O O . ILE A 1 102 ? 6.958 -9.110 -10.365 1.00 92.31 102 ILE A O 1
ATOM 837 N N . LEU A 1 103 ? 7.109 -7.044 -11.216 1.00 93.25 103 LEU A N 1
ATOM 838 C CA . LEU A 1 103 ? 6.792 -6.360 -9.962 1.00 93.25 103 LEU A CA 1
ATOM 839 C C . LEU A 1 103 ? 5.417 -6.761 -9.415 1.00 93.25 103 LEU A C 1
ATOM 841 O O . LEU A 1 103 ? 5.310 -7.147 -8.257 1.00 93.25 103 LEU A O 1
ATOM 845 N N . ILE A 1 104 ? 4.364 -6.744 -10.240 1.00 94.56 104 ILE A N 1
ATOM 846 C CA . ILE A 1 104 ? 3.009 -7.139 -9.811 1.00 94.56 104 ILE A CA 1
ATOM 847 C C . ILE A 1 104 ? 2.988 -8.585 -9.301 1.00 94.56 104 ILE A C 1
ATOM 849 O O . ILE A 1 104 ? 2.285 -8.870 -8.334 1.00 94.56 104 ILE A O 1
ATOM 853 N N . SER A 1 105 ? 3.767 -9.489 -9.904 1.00 93.06 105 SER A N 1
ATOM 854 C CA . SER A 1 105 ? 3.839 -10.889 -9.464 1.00 93.06 105 SER A CA 1
ATOM 855 C C . SER A 1 105 ? 4.437 -11.072 -8.064 1.00 93.06 105 SER A C 1
ATOM 857 O O . SER A 1 105 ? 4.153 -12.070 -7.407 1.00 93.06 105 SER A O 1
ATOM 859 N N . GLN A 1 106 ? 5.221 -10.101 -7.589 1.00 93.56 106 GLN A N 1
ATOM 860 C CA . GLN A 1 106 ? 5.823 -10.113 -6.253 1.00 93.56 106 GLN A CA 1
ATOM 861 C C . GLN A 1 106 ? 4.881 -9.571 -5.171 1.00 93.56 106 GLN A C 1
ATOM 863 O O . GLN A 1 106 ? 5.182 -9.661 -3.982 1.00 93.56 106 GLN A O 1
ATOM 868 N N . TRP A 1 107 ? 3.732 -9.008 -5.554 1.00 92.56 107 TRP A N 1
ATOM 869 C CA . TRP A 1 107 ? 2.743 -8.547 -4.591 1.00 92.56 107 TRP A CA 1
ATOM 870 C C . TRP A 1 107 ? 2.085 -9.734 -3.859 1.00 92.56 107 TRP A C 1
ATOM 872 O O . TRP A 1 107 ? 1.621 -10.663 -4.524 1.00 92.56 107 TRP A O 1
ATOM 882 N N . PRO A 1 108 ? 1.914 -9.699 -2.524 1.00 92.69 108 PRO A N 1
ATOM 883 C CA . PRO A 1 108 ? 2.260 -8.622 -1.597 1.00 92.69 108 PRO A CA 1
ATOM 884 C C . PRO A 1 108 ? 3.662 -8.785 -0.988 1.00 92.69 108 PRO A C 1
ATOM 886 O O . PRO A 1 108 ? 3.943 -9.766 -0.301 1.00 92.69 108 PRO A O 1
ATOM 889 N N . CYS A 1 109 ? 4.512 -7.772 -1.1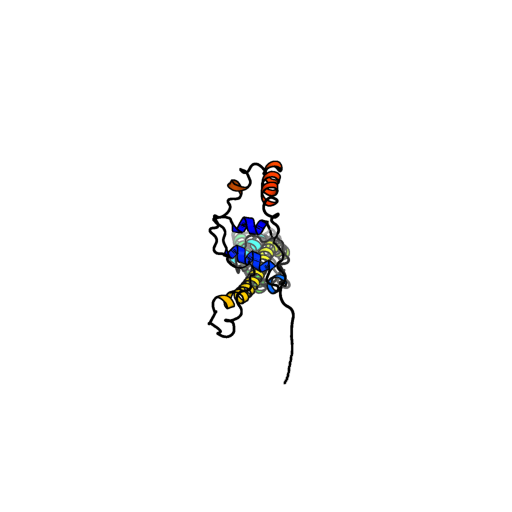48 1.00 92.56 109 CYS A N 1
ATOM 890 C CA . CYS A 1 109 ? 5.791 -7.665 -0.447 1.00 92.56 109 CYS A CA 1
ATOM 891 C C . CYS A 1 109 ? 6.037 -6.216 -0.011 1.00 92.56 109 CYS A C 1
ATOM 893 O O . CYS A 1 109 ? 5.496 -5.287 -0.613 1.00 92.56 109 CYS A O 1
ATOM 895 N N . ALA A 1 110 ? 6.844 -6.015 1.035 1.00 88.62 110 ALA A N 1
ATOM 896 C CA . ALA A 1 110 ? 7.207 -4.671 1.480 1.00 88.62 110 ALA A CA 1
ATOM 897 C C . ALA A 1 110 ? 8.091 -3.975 0.437 1.00 88.62 110 ALA A C 1
ATOM 899 O O . ALA A 1 110 ? 7.780 -2.877 -0.012 1.00 88.62 110 ALA A O 1
ATOM 900 N N . GLU A 1 111 ? 9.159 -4.642 0.007 1.00 91.00 111 GLU A N 1
ATOM 901 C CA . GLU A 1 111 ? 10.113 -4.115 -0.964 1.00 91.00 111 GLU A CA 1
ATOM 902 C C . GLU A 1 111 ? 10.205 -5.074 -2.156 1.00 91.00 111 GLU A C 1
ATOM 904 O O . GLU A 1 111 ? 10.549 -6.245 -1.969 1.00 91.00 111 GLU A O 1
ATOM 909 N N . PRO A 1 112 ? 9.852 -4.625 -3.372 1.00 91.19 112 PRO A N 1
ATOM 910 C CA . PRO A 1 112 ? 9.978 -5.445 -4.563 1.00 91.19 112 PRO A CA 1
ATOM 911 C C . PRO A 1 112 ? 11.430 -5.458 -5.053 1.00 91.19 112 PRO A C 1
ATOM 913 O O . PRO A 1 112 ? 12.154 -4.468 -4.937 1.00 91.19 112 PRO A O 1
ATOM 916 N N . SER A 1 113 ? 11.840 -6.577 -5.642 1.00 89.44 113 SER A N 1
ATOM 917 C CA . SER A 1 113 ? 13.172 -6.775 -6.209 1.00 89.44 113 SER A CA 1
ATOM 918 C C . SER A 1 113 ? 13.127 -6.760 -7.736 1.00 89.44 113 SER A C 1
ATOM 920 O O . SER A 1 113 ? 12.167 -7.213 -8.358 1.00 89.44 113 SER A O 1
ATOM 922 N N . VAL A 1 114 ? 14.195 -6.257 -8.349 1.00 86.62 114 VAL A N 1
ATOM 923 C CA . VAL A 1 114 ? 14.436 -6.330 -9.803 1.00 86.62 114 VAL A CA 1
ATOM 924 C C . VAL A 1 114 ? 15.691 -7.141 -10.121 1.00 86.62 114 VAL A C 1
ATOM 926 O O . VAL A 1 114 ? 16.241 -7.039 -11.215 1.00 86.62 114 VAL A O 1
ATOM 929 N N . GLU A 1 115 ? 16.170 -7.934 -9.159 1.00 80.62 115 GLU A N 1
ATOM 930 C CA . GLU A 1 115 ? 17.323 -8.810 -9.356 1.00 80.62 115 GLU A CA 1
ATOM 931 C C . GLU A 1 115 ? 17.082 -9.763 -10.534 1.00 80.62 115 GLU A C 1
ATOM 933 O O . GLU A 1 115 ? 16.062 -10.448 -10.611 1.00 80.62 115 GLU A O 1
ATOM 938 N N . GLY A 1 116 ? 18.029 -9.786 -11.474 1.00 74.56 116 GLY A N 1
ATOM 939 C CA . GLY A 1 116 ? 17.948 -10.602 -12.687 1.00 74.56 116 GLY A CA 1
ATOM 940 C C . GLY A 1 116 ? 17.192 -9.964 -13.857 1.00 74.56 116 GLY A C 1
ATOM 941 O O . GLY A 1 116 ? 17.133 -10.576 -14.920 1.00 74.56 116 GLY A O 1
ATOM 942 N N . PHE A 1 117 ? 16.650 -8.748 -13.708 1.00 86.25 117 PHE A N 1
ATOM 943 C CA . PHE A 1 117 ? 16.113 -7.982 -14.833 1.00 86.25 117 PHE A CA 1
ATOM 944 C C . PHE A 1 117 ? 17.188 -7.049 -15.402 1.00 86.25 117 PHE A C 1
ATOM 946 O O . PHE A 1 117 ? 17.496 -6.002 -14.830 1.00 86.25 117 PHE A O 1
ATOM 953 N N . GLU A 1 118 ? 17.762 -7.438 -16.539 1.00 79.12 118 GLU A N 1
ATOM 954 C CA . GLU A 1 118 ? 18.737 -6.631 -17.270 1.00 79.12 118 GLU A CA 1
ATOM 955 C C . GLU A 1 118 ? 18.079 -5.977 -18.484 1.00 79.12 118 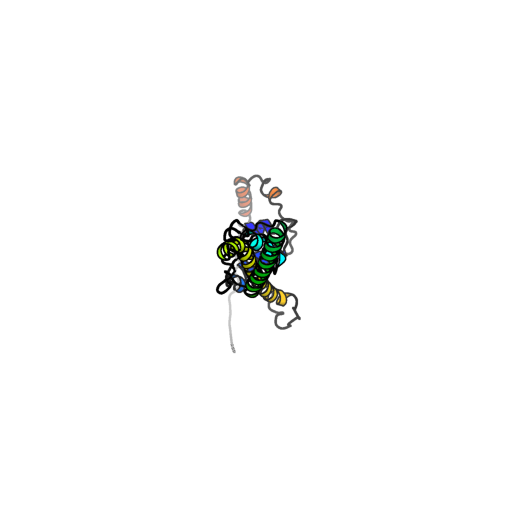GLU A C 1
ATOM 957 O O . GLU A 1 118 ? 17.470 -6.641 -19.320 1.00 79.12 118 GLU A O 1
ATOM 962 N N . THR A 1 119 ? 18.227 -4.660 -18.598 1.00 83.62 119 THR A N 1
ATOM 963 C CA . THR A 1 119 ? 17.753 -3.880 -19.742 1.00 83.62 119 THR A CA 1
ATOM 964 C C . THR A 1 119 ? 18.745 -2.763 -20.047 1.00 83.62 119 THR A C 1
ATOM 966 O O . THR A 1 119 ? 19.441 -2.259 -19.166 1.00 83.62 119 THR A O 1
ATOM 969 N N . THR A 1 120 ? 18.834 -2.388 -21.321 1.00 80.56 120 THR A N 1
ATOM 970 C CA . THR A 1 120 ? 19.716 -1.310 -21.801 1.00 80.56 120 THR A CA 1
ATOM 971 C C . THR A 1 120 ? 18.987 0.017 -21.980 1.00 80.56 120 THR A C 1
ATOM 973 O O . THR A 1 120 ? 19.615 1.041 -22.253 1.00 80.56 120 THR A O 1
ATOM 976 N N . CYS A 1 121 ? 17.663 0.017 -21.843 1.00 83.31 121 CYS A N 1
ATOM 977 C CA . CYS A 1 121 ? 16.824 1.154 -22.184 1.00 83.31 121 CYS A CA 1
ATOM 978 C C . CYS A 1 121 ? 16.130 1.806 -20.984 1.00 83.31 121 CYS A C 1
ATOM 980 O O . CYS A 1 121 ? 15.507 2.860 -21.119 1.00 83.31 121 CYS A O 1
ATOM 982 N N . LEU A 1 122 ? 16.261 1.208 -19.802 1.00 86.94 122 LEU A N 1
ATOM 983 C CA . LEU A 1 122 ? 15.660 1.684 -18.568 1.00 86.94 122 LEU A CA 1
ATOM 984 C C . LEU A 1 122 ? 16.675 1.634 -17.429 1.00 86.94 122 LEU A C 1
ATOM 986 O O . LEU A 1 122 ? 17.364 0.637 -17.234 1.00 86.94 122 LEU A O 1
ATOM 990 N N . ASP A 1 123 ? 16.731 2.707 -16.646 1.00 87.94 123 ASP A N 1
ATOM 991 C CA . ASP A 1 123 ? 17.452 2.695 -15.378 1.00 87.94 123 ASP A CA 1
ATOM 992 C C . ASP A 1 123 ? 16.581 2.003 -14.316 1.00 87.94 123 ASP A C 1
ATOM 994 O O . ASP A 1 123 ? 15.643 2.592 -13.771 1.00 87.94 123 ASP A O 1
ATOM 998 N N . THR A 1 124 ? 16.870 0.727 -14.047 1.00 88.69 124 THR A N 1
ATOM 999 C CA . THR A 1 124 ? 16.116 -0.109 -13.096 1.00 88.69 124 THR A CA 1
ATOM 1000 C C . THR A 1 124 ? 16.226 0.403 -11.663 1.00 88.69 124 THR A C 1
ATOM 1002 O O . THR A 1 124 ? 15.250 0.345 -10.911 1.00 88.69 124 THR A O 1
ATOM 1005 N N . ALA A 1 125 ? 17.376 0.964 -11.287 1.00 88.81 125 ALA A N 1
ATOM 1006 C CA . ALA A 1 125 ? 17.595 1.521 -9.960 1.00 88.81 125 ALA A CA 1
ATOM 1007 C C . ALA A 1 125 ? 16.777 2.804 -9.764 1.00 88.81 125 ALA A C 1
ATOM 1009 O O . ALA A 1 125 ? 16.116 2.979 -8.735 1.00 88.81 125 ALA A O 1
ATOM 1010 N N . GLN A 1 126 ? 16.765 3.687 -10.768 1.00 90.06 126 GLN A N 1
ATOM 1011 C CA . GLN A 1 126 ? 15.925 4.883 -10.748 1.00 90.06 126 GLN A CA 1
ATOM 1012 C C . GLN A 1 126 ? 14.433 4.526 -10.775 1.00 90.06 126 GLN A C 1
ATOM 1014 O O . GLN A 1 126 ? 13.659 5.131 -10.028 1.00 90.06 126 GLN A O 1
ATOM 1019 N N . ALA A 1 127 ? 14.037 3.536 -11.583 1.00 91.50 127 ALA A N 1
ATOM 1020 C CA . ALA A 1 127 ? 12.661 3.050 -11.661 1.00 91.50 127 ALA A CA 1
ATOM 1021 C C . ALA A 1 127 ? 12.160 2.589 -10.288 1.00 91.50 127 ALA A C 1
ATOM 1023 O O . ALA A 1 127 ? 11.125 3.059 -9.815 1.00 91.50 127 ALA A O 1
ATOM 1024 N N . LEU A 1 128 ? 12.928 1.726 -9.611 1.00 92.25 128 LEU A N 1
ATOM 1025 C CA . LEU A 1 128 ? 12.593 1.243 -8.272 1.00 92.25 128 LEU A CA 1
ATOM 1026 C C . LEU A 1 128 ? 12.508 2.380 -7.258 1.00 92.25 128 LEU A C 1
ATOM 1028 O O . LEU A 1 128 ? 11.546 2.455 -6.495 1.00 92.25 128 LEU A O 1
ATOM 1032 N N . LYS A 1 129 ? 13.473 3.303 -7.272 1.00 92.50 129 LYS A N 1
ATOM 1033 C CA . LYS A 1 129 ? 13.470 4.454 -6.365 1.00 92.50 129 LYS A CA 1
ATOM 1034 C C . LYS A 1 129 ? 12.225 5.329 -6.541 1.00 92.50 129 LYS A C 1
ATOM 1036 O O . LYS A 1 129 ? 11.688 5.818 -5.549 1.00 92.50 129 LYS A O 1
ATOM 1041 N N . ALA A 1 130 ? 11.769 5.526 -7.778 1.00 92.81 130 ALA A N 1
ATOM 1042 C CA . ALA A 1 130 ? 10.553 6.281 -8.075 1.00 92.81 130 ALA A CA 1
ATOM 1043 C C . ALA A 1 130 ? 9.272 5.513 -7.700 1.00 92.81 130 ALA A C 1
ATOM 1045 O O . ALA A 1 130 ? 8.281 6.127 -7.308 1.00 92.81 130 ALA A O 1
ATOM 1046 N N . LEU A 1 131 ? 9.296 4.182 -7.796 1.00 94.50 131 LEU A N 1
ATOM 1047 C CA . LEU A 1 131 ? 8.165 3.297 -7.515 1.00 94.50 131 LEU A CA 1
ATOM 1048 C C . LEU A 1 131 ? 7.905 3.091 -6.018 1.00 94.50 131 LEU A C 1
ATOM 1050 O O . LEU A 1 131 ? 6.749 3.016 -5.596 1.00 94.50 131 LEU A O 1
ATOM 1054 N N . LEU A 1 132 ? 8.975 2.981 -5.226 1.00 93.31 132 LEU A N 1
ATOM 1055 C CA . LEU A 1 132 ? 8.930 2.605 -3.811 1.00 93.31 132 LEU A CA 1
ATOM 1056 C C . LEU A 1 132 ? 7.905 3.394 -2.975 1.00 93.31 132 LEU A C 1
ATOM 1058 O O . LEU A 1 132 ? 7.181 2.752 -2.217 1.00 93.31 132 LEU A O 1
ATOM 1062 N N . PRO A 1 133 ? 7.767 4.731 -3.098 1.00 92.75 133 PRO A N 1
ATOM 1063 C CA . PRO A 1 133 ? 6.788 5.484 -2.313 1.00 92.75 133 PRO A CA 1
ATOM 1064 C C . PRO A 1 133 ? 5.338 5.039 -2.547 1.00 92.75 133 PRO A C 1
ATOM 1066 O O . PRO A 1 133 ? 4.593 4.836 -1.589 1.00 92.75 133 PRO A O 1
ATOM 1069 N N . GLU A 1 134 ? 4.939 4.844 -3.808 1.00 93.38 134 GLU A N 1
ATOM 1070 C CA . GLU A 1 134 ? 3.581 4.392 -4.141 1.00 93.38 134 GLU A CA 1
ATOM 1071 C C . GLU A 1 134 ? 3.360 2.930 -3.753 1.00 93.38 134 GLU A C 1
ATOM 1073 O O . GLU A 1 134 ? 2.298 2.577 -3.238 1.00 93.38 134 GLU A O 1
ATOM 1078 N N . TRP A 1 135 ? 4.375 2.084 -3.935 1.00 94.88 135 TRP A N 1
ATOM 1079 C CA . TRP A 1 135 ? 4.323 0.686 -3.518 1.00 94.88 135 TRP A CA 1
ATOM 1080 C C . TRP A 1 135 ? 4.126 0.550 -2.002 1.00 94.88 135 TRP A C 1
ATOM 1082 O O . TRP A 1 135 ? 3.213 -0.141 -1.544 1.00 94.88 135 TRP A O 1
ATOM 1092 N N . GLN A 1 136 ? 4.932 1.272 -1.220 1.00 93.56 136 GLN A N 1
ATOM 1093 C CA . GLN A 1 136 ? 4.854 1.295 0.241 1.00 93.56 136 GLN A CA 1
ATOM 1094 C C . GLN A 1 136 ? 3.510 1.835 0.722 1.00 93.56 136 GLN A C 1
ATOM 1096 O O . GLN A 1 136 ? 2.900 1.238 1.606 1.00 93.56 136 GLN A O 1
ATOM 1101 N N . ARG A 1 137 ? 2.990 2.904 0.104 1.00 94.62 137 ARG A N 1
ATOM 1102 C CA . ARG A 1 137 ? 1.650 3.427 0.411 1.00 94.62 137 ARG A CA 1
ATOM 1103 C C . ARG A 1 137 ? 0.579 2.340 0.279 1.00 94.62 137 ARG A C 1
ATOM 1105 O O . ARG A 1 137 ? -0.234 2.164 1.187 1.00 94.62 137 ARG A O 1
ATOM 1112 N N . MET A 1 138 ? 0.572 1.604 -0.836 1.00 94.38 138 MET A N 1
ATOM 1113 C CA . MET A 1 138 ? -0.382 0.509 -1.048 1.00 94.38 138 MET A CA 1
ATOM 1114 C C . MET A 1 138 ? -0.181 -0.610 -0.019 1.00 94.38 138 MET A C 1
ATOM 1116 O O . MET A 1 138 ? -1.156 -1.125 0.526 1.00 94.38 138 MET A O 1
ATOM 1120 N N . TYR A 1 139 ? 1.071 -0.975 0.272 1.00 94.00 139 TYR A N 1
ATOM 1121 C CA . TYR A 1 139 ? 1.397 -2.062 1.199 1.00 94.00 139 TYR A CA 1
ATOM 1122 C C . TYR A 1 139 ? 0.947 -1.740 2.631 1.00 94.00 139 TYR A C 1
ATOM 1124 O O . TYR A 1 139 ? 0.317 -2.565 3.295 1.00 94.00 139 TYR A O 1
ATOM 1132 N N . GLN A 1 140 ? 1.171 -0.504 3.076 1.00 93.56 140 GLN A N 1
ATOM 1133 C CA . GLN A 1 140 ? 0.678 0.013 4.353 1.00 93.56 140 GLN A CA 1
ATOM 1134 C C . GLN A 1 140 ? -0.854 -0.045 4.420 1.00 93.56 140 GLN A C 1
ATOM 1136 O O . GLN A 1 140 ? -1.419 -0.563 5.385 1.00 93.56 140 GLN A O 1
ATOM 1141 N N . ASN A 1 141 ? -1.543 0.419 3.374 1.00 94.44 141 ASN A N 1
ATOM 1142 C CA . ASN A 1 141 ? -3.006 0.376 3.308 1.00 94.44 141 ASN A CA 1
ATOM 1143 C C . ASN A 1 141 ? -3.550 -1.059 3.346 1.00 94.44 141 ASN A C 1
ATOM 1145 O O . ASN A 1 141 ? -4.564 -1.312 3.999 1.00 94.44 141 ASN A O 1
ATOM 1149 N N . MET A 1 142 ? -2.869 -2.009 2.702 1.00 93.56 142 MET A N 1
ATOM 1150 C CA . MET A 1 142 ? -3.216 -3.428 2.772 1.00 93.56 142 MET A CA 1
ATOM 1151 C C . MET A 1 142 ? -3.088 -3.964 4.205 1.00 93.56 142 MET A C 1
ATOM 1153 O O . MET A 1 142 ? -4.022 -4.599 4.693 1.00 93.56 142 MET A O 1
ATOM 1157 N N . GLN A 1 143 ? -1.997 -3.657 4.916 1.00 92.94 143 GLN A N 1
ATOM 1158 C CA . GLN A 1 143 ? -1.845 -4.061 6.321 1.00 92.94 143 GLN A CA 1
ATOM 1159 C C . GLN A 1 143 ? -2.939 -3.473 7.220 1.00 92.94 143 GLN A C 1
ATOM 1161 O O . GLN A 1 143 ? -3.453 -4.160 8.107 1.00 92.94 143 GLN A O 1
ATOM 1166 N N . LEU A 1 144 ? -3.335 -2.220 6.978 1.00 92.94 144 LEU A N 1
ATOM 1167 C CA . LEU A 1 144 ? -4.463 -1.616 7.680 1.00 92.94 144 LEU A CA 1
ATOM 1168 C C . LEU A 1 144 ? -5.773 -2.354 7.369 1.00 92.94 144 LEU A C 1
ATOM 1170 O O . LEU A 1 144 ? -6.522 -2.662 8.295 1.00 92.94 144 LEU A O 1
ATOM 1174 N N . CYS A 1 145 ? -6.038 -2.690 6.101 1.00 93.38 145 CYS A N 1
ATOM 1175 C CA . CYS A 1 145 ? -7.206 -3.492 5.719 1.00 93.38 145 CYS A CA 1
ATOM 1176 C C . CYS A 1 145 ? -7.221 -4.839 6.450 1.00 93.38 145 CYS A C 1
ATOM 1178 O O . CYS A 1 145 ? -8.251 -5.237 6.995 1.00 93.38 145 CYS A O 1
ATOM 1180 N N . ASP A 1 146 ? -6.080 -5.525 6.503 1.00 92.50 146 ASP A N 1
ATOM 1181 C CA . ASP A 1 146 ? -5.939 -6.803 7.197 1.00 92.50 146 ASP A CA 1
ATOM 1182 C C . ASP A 1 146 ? -6.218 -6.666 8.697 1.00 92.50 146 ASP A C 1
ATOM 1184 O O . ASP A 1 146 ? -6.940 -7.487 9.271 1.00 92.50 146 ASP A O 1
ATOM 1188 N N . HIS A 1 147 ? -5.697 -5.615 9.335 1.00 93.00 147 HIS A N 1
ATOM 1189 C CA . HIS A 1 147 ? -5.973 -5.322 10.740 1.00 93.00 147 HIS A CA 1
ATOM 1190 C C . HIS A 1 147 ? -7.464 -5.047 10.976 1.00 93.00 147 HIS A C 1
ATOM 1192 O O . HIS A 1 147 ? -8.071 -5.662 11.853 1.00 93.00 147 HIS A O 1
ATOM 1198 N N . VAL A 1 148 ? -8.086 -4.197 10.156 1.00 92.44 148 VAL A N 1
ATOM 1199 C CA . VAL A 1 148 ? -9.521 -3.887 10.249 1.00 92.44 148 VAL A CA 1
ATOM 1200 C C . VAL A 1 148 ? -10.371 -5.145 10.056 1.00 92.44 148 VAL A C 1
ATOM 1202 O O . VAL A 1 148 ? -11.309 -5.367 10.821 1.00 92.44 148 VAL A O 1
ATOM 1205 N N . ARG A 1 149 ? -10.021 -6.026 9.107 1.00 93.75 149 ARG A N 1
ATOM 1206 C CA . ARG A 1 149 ? -10.711 -7.315 8.917 1.00 93.75 149 ARG A CA 1
ATOM 1207 C C . ARG A 1 149 ? -10.583 -8.219 10.147 1.00 93.75 149 ARG A C 1
ATOM 1209 O O . ARG A 1 149 ? -11.576 -8.817 10.559 1.00 93.75 149 ARG A O 1
ATOM 1216 N N . LYS A 1 150 ? -9.404 -8.289 10.780 1.00 93.69 150 LYS A N 1
ATOM 1217 C CA . LYS A 1 150 ? -9.210 -9.037 12.040 1.00 93.69 150 LYS A CA 1
ATOM 1218 C C . LYS A 1 150 ? -10.087 -8.481 13.161 1.00 93.69 150 LYS A C 1
ATOM 1220 O O . LYS A 1 150 ? -10.799 -9.251 13.803 1.00 93.69 150 LYS A O 1
ATOM 1225 N N . VAL A 1 151 ? -10.092 -7.161 13.355 1.00 92.81 151 VAL A N 1
ATOM 1226 C CA . VAL A 1 151 ? -10.955 -6.494 14.343 1.00 92.81 151 VAL A CA 1
ATOM 1227 C C . VAL A 1 151 ? -12.425 -6.810 14.068 1.00 92.81 151 VAL A C 1
ATOM 1229 O O . VAL A 1 151 ? -13.134 -7.241 14.974 1.00 92.81 151 VAL A O 1
ATOM 1232 N N . GLN A 1 152 ? -12.878 -6.671 12.820 1.00 92.81 152 GLN A N 1
ATOM 1233 C CA . GLN A 1 152 ? -14.265 -6.942 12.447 1.00 92.81 152 GLN A CA 1
ATOM 1234 C C . GLN A 1 152 ? -14.657 -8.400 12.702 1.00 92.81 152 GLN A C 1
ATOM 1236 O O . GLN A 1 152 ? -15.762 -8.654 13.173 1.00 92.81 152 GLN A O 1
ATOM 1241 N N . ASN A 1 153 ? -13.769 -9.361 12.444 1.00 92.25 153 ASN A N 1
ATOM 1242 C CA . ASN A 1 153 ? -14.028 -10.771 12.736 1.00 92.25 153 ASN A CA 1
ATOM 1243 C C . ASN A 1 153 ? -14.213 -11.022 14.236 1.00 92.25 153 ASN A C 1
ATOM 1245 O O . ASN A 1 153 ? -15.142 -11.734 14.620 1.00 92.25 153 ASN A O 1
ATOM 1249 N N . ILE A 1 154 ? -13.388 -10.396 15.080 1.00 92.06 154 ILE A N 1
ATOM 1250 C CA . ILE A 1 154 ? -13.536 -10.474 16.537 1.00 92.06 154 ILE A CA 1
ATOM 1251 C C . ILE A 1 154 ? -14.861 -9.837 16.963 1.00 92.06 154 ILE A C 1
ATOM 1253 O O . ILE A 1 154 ? -15.646 -10.464 17.668 1.00 92.06 154 ILE A O 1
ATOM 1257 N N . LEU A 1 155 ? -15.167 -8.626 16.493 1.00 90.88 155 LEU A N 1
ATOM 1258 C CA . LEU A 1 155 ? -16.441 -7.968 16.792 1.00 90.88 155 LEU A CA 1
ATOM 1259 C C . LEU A 1 155 ? -17.624 -8.850 16.363 1.00 90.88 155 LEU A C 1
ATOM 1261 O O . LEU A 1 155 ? -18.529 -9.094 17.154 1.00 90.88 155 LEU A O 1
ATOM 1265 N N . ASN A 1 156 ? -17.591 -9.405 15.151 1.00 90.88 156 ASN A N 1
ATOM 1266 C CA . ASN A 1 156 ? -18.622 -10.312 14.656 1.00 90.88 156 ASN A CA 1
ATOM 1267 C C . ASN A 1 156 ? -18.790 -11.532 15.566 1.00 90.88 156 ASN A C 1
ATOM 1269 O O . ASN A 1 156 ? -19.920 -11.922 15.830 1.00 90.88 156 ASN A O 1
ATOM 1273 N N . TYR A 1 157 ? -17.705 -12.119 16.072 1.00 88.94 157 TYR A N 1
ATOM 1274 C CA . TYR A 1 157 ? -17.774 -13.226 17.026 1.00 88.94 157 TYR A CA 1
ATOM 1275 C C . TYR A 1 157 ? -18.479 -12.818 18.331 1.00 88.94 157 TYR A C 1
ATOM 1277 O O . TYR A 1 157 ? -19.438 -13.468 18.745 1.00 88.94 157 TYR A O 1
ATOM 1285 N N . TYR A 1 158 ? -18.080 -11.693 18.932 1.00 86.31 158 TYR A N 1
ATOM 1286 C CA . TYR A 1 158 ? -18.656 -11.215 20.195 1.00 86.31 158 TYR A CA 1
ATOM 1287 C C . TYR A 1 158 ? -20.096 -10.693 20.070 1.00 86.31 158 TYR A C 1
ATOM 1289 O O . TYR A 1 158 ? -20.858 -10.755 21.037 1.00 86.31 158 TYR A O 1
ATOM 1297 N N . PHE A 1 159 ? -20.486 -10.176 18.902 1.00 80.50 159 PHE A N 1
ATOM 1298 C CA . PHE A 1 159 ? -21.814 -9.601 18.674 1.00 80.50 159 PHE A CA 1
ATOM 1299 C C . PHE A 1 159 ? -22.799 -10.553 17.970 1.00 80.50 159 PHE A C 1
ATOM 1301 O O . PHE A 1 159 ? -24.004 -10.337 18.098 1.00 80.50 159 PHE A O 1
ATOM 1308 N N . LYS A 1 160 ? -22.349 -11.640 17.317 1.00 71.12 160 LYS A N 1
ATOM 1309 C CA . LYS A 1 160 ? -23.239 -12.688 16.765 1.00 71.12 160 LYS A CA 1
ATOM 1310 C C . LYS A 1 160 ? -24.050 -13.399 17.855 1.00 71.12 160 LYS A C 1
ATOM 1312 O O . LYS A 1 160 ? -25.249 -13.592 17.686 1.00 71.12 160 LYS A O 1
ATOM 1317 N N . GLY A 1 161 ? -23.438 -13.694 19.005 1.00 55.66 161 GLY A N 1
ATOM 1318 C CA . GLY A 1 161 ? -24.084 -14.426 20.106 1.00 55.66 161 GLY A CA 1
ATOM 1319 C C . GLY A 1 161 ? -25.197 -13.680 20.860 1.00 55.66 161 GLY A C 1
ATOM 1320 O O . GLY A 1 161 ? -25.815 -14.264 21.741 1.00 55.66 161 GLY A O 1
ATOM 1321 N N . LYS A 1 162 ? -25.463 -12.401 20.553 1.00 53.75 162 LYS A N 1
ATOM 1322 C CA . LYS A 1 162 ? -26.571 -11.635 21.162 1.00 53.75 162 LYS A CA 1
ATOM 1323 C C . LYS A 1 162 ? -27.822 -11.542 20.289 1.00 53.75 162 LYS A C 1
ATOM 1325 O O . LYS A 1 162 ? -28.875 -11.213 20.821 1.00 53.75 162 LYS A O 1
ATOM 1330 N N . ASN A 1 163 ? -27.713 -11.827 18.990 1.00 47.91 163 ASN A N 1
ATOM 1331 C CA . ASN A 1 163 ? -28.863 -11.828 18.081 1.00 47.91 163 ASN A CA 1
ATOM 1332 C C . ASN A 1 163 ? -29.416 -13.245 17.840 1.00 47.91 163 ASN A C 1
ATOM 1334 O O . ASN A 1 163 ? -30.594 -13.370 17.540 1.00 47.91 163 ASN A O 1
ATOM 1338 N N . ASP A 1 164 ? -28.606 -14.289 18.060 1.00 42.38 164 ASP A N 1
ATOM 1339 C CA . ASP A 1 164 ? -29.024 -15.703 18.106 1.00 42.38 164 ASP A CA 1
ATOM 1340 C C . ASP A 1 164 ? -29.332 -16.157 19.546 1.00 42.38 164 ASP A C 1
ATOM 1342 O O . ASP A 1 164 ? -28.970 -17.259 19.963 1.00 42.38 164 ASP A O 1
ATOM 1346 N N . VAL A 1 165 ? -30.006 -15.320 20.346 1.00 44.56 165 VAL A N 1
ATOM 1347 C CA . VAL A 1 165 ? -30.660 -15.818 21.568 1.00 44.56 165 VAL A CA 1
ATOM 1348 C C . VAL A 1 165 ? -31.841 -16.679 21.120 1.00 44.56 165 VAL A C 1
ATOM 1350 O O . VAL A 1 165 ? -32.992 -16.256 21.133 1.00 44.56 165 VAL A O 1
ATOM 1353 N N . LEU A 1 166 ? -31.539 -17.907 20.697 1.00 41.25 166 LEU A N 1
ATOM 1354 C CA . LEU A 1 166 ? -32.436 -19.013 20.944 1.00 41.25 166 LEU A CA 1
ATOM 1355 C C . LEU A 1 166 ? -32.549 -19.079 22.464 1.00 41.25 166 LEU A C 1
ATOM 1357 O O . LEU A 1 166 ? -31.540 -19.222 23.160 1.00 41.25 166 LEU A O 1
ATOM 1361 N N . GLU A 1 167 ? -33.764 -18.888 22.958 1.00 44.62 167 GLU A N 1
ATOM 1362 C CA . GLU A 1 167 ? -34.131 -19.105 24.346 1.00 44.62 167 GLU A CA 1
ATOM 1363 C C . GLU A 1 167 ? -33.518 -20.419 24.841 1.00 44.62 167 GLU A C 1
ATOM 1365 O O . GLU A 1 167 ? -33.998 -21.510 24.541 1.00 44.62 167 GLU A O 1
ATOM 1370 N N . SER A 1 168 ? -32.410 -20.326 25.573 1.00 39.62 168 SER A N 1
ATOM 1371 C CA . SER A 1 168 ? -31.909 -21.446 26.351 1.00 39.62 168 SER A CA 1
ATOM 1372 C C . SER A 1 168 ? -32.618 -21.369 27.701 1.00 39.62 168 SER A C 1
ATOM 1374 O O . SER A 1 168 ? -32.342 -20.442 28.471 1.00 39.62 168 SER A O 1
ATOM 1376 N N . PRO A 1 169 ? -33.531 -22.305 28.022 1.00 45.03 169 PRO A N 1
ATOM 1377 C CA . PRO A 1 169 ? -34.353 -22.232 29.231 1.00 45.03 169 PRO A CA 1
ATOM 1378 C C . PRO A 1 169 ? -33.537 -22.416 30.522 1.00 45.03 169 PRO A C 1
ATOM 1380 O O . PRO A 1 169 ? -34.071 -22.284 31.616 1.00 45.03 169 PRO A O 1
ATOM 1383 N N . MET A 1 170 ? -32.234 -22.694 30.415 1.00 40.78 170 MET A N 1
ATOM 1384 C CA . MET A 1 170 ? -31.345 -22.942 31.553 1.00 40.78 170 MET A CA 1
ATOM 1385 C C . MET A 1 170 ? -30.641 -21.677 32.078 1.00 40.78 170 MET A C 1
ATOM 1387 O O . MET A 1 170 ? -30.014 -21.733 33.129 1.00 40.78 170 MET A O 1
ATOM 1391 N N . LEU A 1 171 ? -30.748 -20.534 31.386 1.00 44.56 171 LEU A N 1
ATOM 1392 C CA . LEU A 1 171 ? -30.218 -19.239 31.853 1.00 44.56 171 LEU A CA 1
ATOM 1393 C C . LEU A 1 171 ? -31.311 -18.257 32.302 1.00 44.56 171 LEU A C 1
ATOM 1395 O O . LEU A 1 171 ? -31.012 -17.100 32.592 1.00 44.56 171 LEU A O 1
ATOM 1399 N N . ALA A 1 172 ? -32.561 -18.717 32.421 1.00 43.34 172 ALA A N 1
ATOM 1400 C CA . ALA A 1 172 ? -33.683 -17.897 32.880 1.00 43.34 172 ALA A CA 1
ATOM 1401 C C . ALA A 1 172 ? -33.528 -17.384 34.330 1.00 43.34 172 ALA A C 1
ATOM 1403 O O . ALA A 1 172 ? -34.152 -16.385 34.682 1.00 43.34 172 ALA A O 1
ATOM 1404 N N . ASP A 1 173 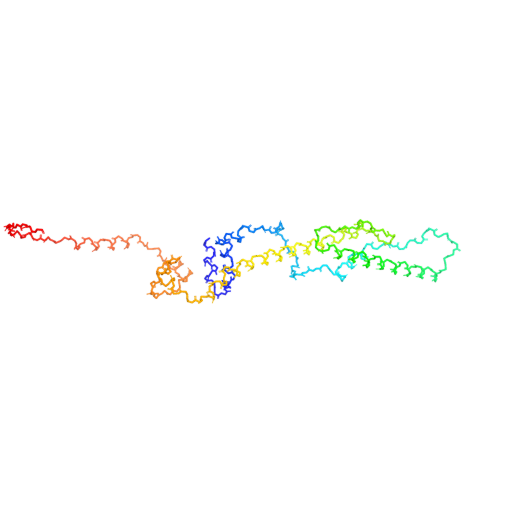? -32.662 -18.001 35.144 1.00 39.28 173 ASP A N 1
ATOM 1405 C CA . ASP A 1 173 ? -32.425 -17.585 36.536 1.00 39.28 173 ASP A CA 1
ATOM 1406 C C . ASP A 1 173 ? -31.234 -16.639 36.732 1.00 39.28 173 ASP A C 1
ATOM 1408 O O . ASP A 1 173 ? -31.088 -16.025 37.794 1.00 39.28 173 ASP A O 1
ATOM 1412 N N . CYS A 1 174 ? -30.410 -16.417 35.706 1.00 39.25 174 CYS A N 1
ATOM 1413 C CA . CYS A 1 174 ? -29.424 -15.345 35.756 1.00 39.25 174 CYS A CA 1
ATOM 1414 C C . CYS A 1 174 ? -30.109 -14.035 35.368 1.00 39.25 174 CYS A C 1
ATOM 1416 O O . CYS A 1 174 ? -30.007 -13.566 34.233 1.00 39.25 174 CYS A O 1
ATOM 1418 N N . ARG A 1 175 ? -30.804 -13.420 36.336 1.00 41.53 175 ARG A N 1
ATOM 1419 C CA . ARG A 1 175 ? -31.186 -12.006 36.234 1.00 41.53 175 ARG A CA 1
ATOM 1420 C C . ARG A 1 175 ? -29.953 -11.215 35.785 1.00 41.53 175 ARG A C 1
ATOM 1422 O O . ARG A 1 175 ? -28.867 -11.474 36.311 1.00 41.53 175 ARG A O 1
ATOM 1429 N N . PRO A 1 176 ? -30.084 -10.269 34.839 1.00 41.84 176 PRO A N 1
ATOM 1430 C CA . PRO A 1 176 ? -28.964 -9.443 34.441 1.00 41.84 176 PRO A CA 1
ATOM 1431 C C . PRO A 1 176 ? -28.563 -8.624 35.662 1.00 41.84 176 PRO A C 1
ATOM 1433 O O . PRO A 1 176 ? -29.207 -7.631 35.984 1.00 41.84 176 PRO A O 1
ATOM 1436 N N . VAL A 1 177 ? -27.526 -9.074 36.366 1.00 43.41 177 VAL A N 1
ATOM 1437 C CA . VAL A 1 177 ? -26.833 -8.267 37.359 1.00 43.41 177 VAL A CA 1
ATOM 1438 C C . VAL A 1 177 ? -26.152 -7.159 36.569 1.00 43.41 177 VAL A C 1
ATOM 1440 O O . VAL A 1 177 ? -25.079 -7.326 35.995 1.00 43.41 177 VAL A O 1
ATOM 1443 N N . ASP A 1 178 ? -26.892 -6.068 36.410 1.00 46.78 178 ASP A N 1
ATOM 1444 C CA . ASP A 1 178 ? -26.452 -4.724 36.739 1.00 46.78 178 ASP A CA 1
ATOM 1445 C C . ASP A 1 178 ? -24.980 -4.432 36.440 1.00 46.78 178 ASP A C 1
ATOM 1447 O O . ASP A 1 178 ? -24.198 -4.072 37.314 1.00 46.78 178 ASP A O 1
ATOM 1451 N N . LEU A 1 179 ? -24.624 -4.449 35.155 1.00 46.59 179 LEU A N 1
ATOM 1452 C CA . LEU A 1 179 ? -23.497 -3.638 34.686 1.00 46.59 179 LEU A CA 1
ATOM 1453 C C . LEU A 1 179 ? -23.818 -2.129 34.741 1.00 46.59 179 LEU A C 1
ATOM 1455 O O . LEU A 1 179 ? -22.919 -1.324 34.523 1.00 46.59 179 LEU A O 1
ATOM 1459 N N . LEU A 1 180 ? -25.072 -1.736 35.032 1.00 43.31 180 LEU A N 1
ATOM 1460 C CA . LEU A 1 180 ? -25.514 -0.336 35.157 1.00 43.31 180 LEU A CA 1
ATOM 1461 C C . LEU A 1 180 ? -26.570 -0.075 36.263 1.00 43.31 180 LEU A C 1
ATOM 1463 O O . LEU A 1 180 ? -27.201 0.979 36.253 1.00 43.31 180 LEU A O 1
ATOM 1467 N N . GLY A 1 181 ? -26.742 -0.979 37.233 1.00 38.66 181 GLY A N 1
ATOM 1468 C CA . GLY A 1 181 ? -27.691 -0.804 38.343 1.00 38.66 181 GLY A CA 1
ATOM 1469 C C . GLY A 1 181 ? -29.172 -1.018 37.973 1.00 38.66 181 GLY A C 1
ATOM 1470 O O . GLY A 1 181 ? -29.551 -0.916 36.799 1.00 38.66 181 GLY A O 1
ATOM 1471 N N . PRO A 1 182 ? -30.029 -1.302 38.973 1.00 40.44 182 PRO A N 1
ATOM 1472 C CA . PRO A 1 182 ? -31.426 -1.628 38.740 1.00 40.44 182 PRO A CA 1
ATOM 1473 C C . PRO A 1 182 ? -32.152 -0.434 38.117 1.00 40.44 182 PRO A C 1
ATOM 1475 O O . PRO A 1 182 ? -32.111 0.686 38.631 1.00 40.44 182 PRO A O 1
ATOM 1478 N N . ARG A 1 183 ? -32.852 -0.678 37.001 1.00 45.50 183 ARG A N 1
ATOM 1479 C CA . ARG A 1 183 ? -33.729 0.308 36.355 1.00 45.50 183 ARG A CA 1
ATOM 1480 C C . ARG A 1 183 ? -34.875 0.677 37.295 1.00 45.50 183 ARG A C 1
ATOM 1482 O O . ARG A 1 183 ? -35.950 0.081 37.244 1.00 45.50 183 ARG A O 1
ATOM 1489 N N . VAL A 1 184 ? -34.675 1.711 38.100 1.00 44.16 184 VAL A N 1
ATOM 1490 C CA . VAL A 1 184 ? -35.783 2.445 38.701 1.00 44.16 184 VAL A CA 1
ATOM 1491 C C . VAL A 1 184 ? -36.461 3.202 37.561 1.00 44.16 184 VAL A C 1
ATOM 1493 O O . VAL A 1 184 ? -35.862 4.079 36.939 1.00 44.16 184 VAL A O 1
ATOM 1496 N N . ARG A 1 185 ? -37.708 2.836 37.242 1.00 47.81 185 ARG A N 1
ATOM 1497 C CA . ARG A 1 185 ? -38.591 3.690 36.440 1.00 47.81 185 ARG A CA 1
ATOM 1498 C C . ARG A 1 185 ? -38.757 4.998 37.206 1.00 47.81 185 ARG A C 1
ATOM 1500 O O . ARG A 1 185 ? -39.544 5.067 38.140 1.00 47.81 185 ARG A O 1
ATOM 1507 N N . SER A 1 186 ? -38.003 6.013 36.825 1.00 45.34 186 SER A N 1
ATOM 1508 C CA . SER A 1 186 ? -38.209 7.371 37.293 1.00 45.34 186 SER A CA 1
ATOM 1509 C C . SER A 1 186 ? 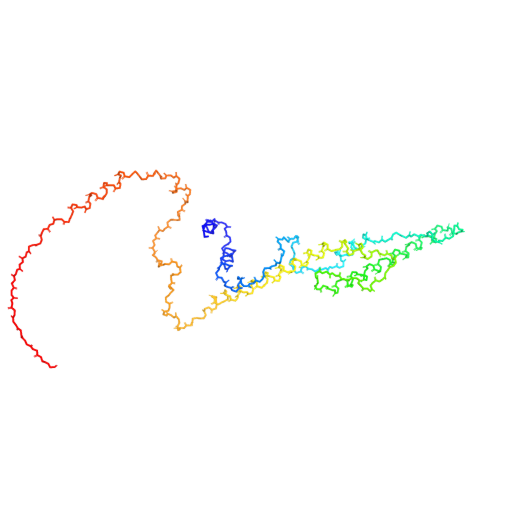-38.104 8.302 36.097 1.00 45.34 186 SER A C 1
ATOM 1511 O O . SER A 1 186 ? -37.329 8.068 35.167 1.00 45.34 186 SER A O 1
ATOM 1513 N N . TYR A 1 187 ? -38.984 9.293 36.089 1.00 47.31 187 TYR A N 1
ATOM 1514 C CA . TYR A 1 187 ? -39.153 10.311 35.066 1.00 47.31 187 TYR A CA 1
ATOM 1515 C C . TYR A 1 187 ? -37.887 11.169 34.961 1.00 47.31 187 TYR A C 1
ATOM 1517 O O . TYR A 1 187 ? -37.828 12.267 35.502 1.00 47.31 187 TYR A O 1
ATOM 1525 N N . TYR A 1 188 ? -36.849 10.676 34.293 1.00 45.62 188 TYR A N 1
ATOM 1526 C CA . TYR A 1 188 ? -35.648 11.466 34.058 1.00 45.62 188 TYR A CA 1
ATOM 1527 C C . TYR A 1 188 ? -35.806 12.259 32.762 1.00 45.62 188 TYR A C 1
ATOM 1529 O O . TYR A 1 188 ? -35.709 11.725 31.656 1.00 45.62 188 TYR A O 1
ATOM 1537 N N . SER A 1 189 ? -36.039 13.562 32.904 1.00 54.16 189 SER A N 1
ATOM 1538 C CA . SER A 1 189 ? -35.644 14.534 31.891 1.00 54.16 189 SER A CA 1
ATOM 1539 C C . SER A 1 189 ? -34.123 14.482 31.749 1.00 54.16 189 SER A C 1
ATOM 1541 O O . SER A 1 189 ? -33.404 14.530 32.747 1.00 54.16 189 SER A O 1
ATOM 1543 N N . HIS A 1 190 ? -33.629 14.347 30.518 1.00 53.19 190 HIS A N 1
ATOM 1544 C CA . HIS A 1 190 ? -32.193 14.326 30.243 1.00 53.19 190 HIS A CA 1
ATOM 1545 C C . HIS A 1 190 ? -31.575 15.656 30.713 1.00 53.19 190 HIS A C 1
ATOM 1547 O O . HIS A 1 190 ? -32.007 16.703 30.220 1.00 53.19 190 HIS A O 1
ATOM 1553 N N . PRO A 1 191 ? -30.592 15.643 31.634 1.00 55.97 191 PRO A N 1
ATOM 1554 C CA . PRO A 1 191 ? -29.976 16.866 32.122 1.00 55.97 191 PRO A CA 1
ATOM 1555 C C . PRO A 1 191 ? -29.268 17.574 30.969 1.00 55.97 191 PRO A C 1
ATOM 1557 O O . PRO A 1 191 ? -28.386 17.011 30.314 1.00 55.97 191 PRO A O 1
ATOM 1560 N N . ARG A 1 192 ? -29.654 18.823 30.704 1.00 58.09 192 ARG A N 1
ATOM 1561 C CA . ARG A 1 192 ? -28.970 19.671 29.729 1.00 58.09 192 ARG A CA 1
ATOM 1562 C C . ARG A 1 192 ? -27.843 20.396 30.443 1.00 58.09 192 ARG A C 1
ATOM 1564 O O . ARG A 1 192 ? -28.074 21.340 31.193 1.00 58.09 192 ARG A O 1
ATOM 1571 N N . LEU A 1 193 ? -26.616 19.947 30.180 1.00 55.91 193 LEU A N 1
ATOM 1572 C CA . LEU A 1 193 ? -25.395 20.408 30.848 1.00 55.91 193 LEU A CA 1
ATOM 1573 C C . LEU A 1 193 ? -25.267 21.945 30.871 1.00 55.91 193 LEU A C 1
ATOM 1575 O O . LEU A 1 193 ? -24.851 22.509 31.876 1.00 55.91 193 LEU A O 1
ATOM 1579 N N . GLY A 1 194 ? -25.666 22.624 29.791 1.00 57.00 194 GLY A N 1
ATOM 1580 C CA . GLY A 1 194 ? -25.629 24.089 29.703 1.00 57.00 194 GLY A CA 1
ATOM 1581 C C . GLY A 1 194 ? -26.717 24.810 30.507 1.00 57.00 194 GLY A C 1
ATOM 1582 O O . GLY A 1 194 ? -26.490 25.929 30.951 1.00 57.00 194 GLY A O 1
ATOM 1583 N N . GLU A 1 195 ? -27.873 24.182 30.726 1.00 59.41 195 GLU A N 1
ATOM 1584 C CA . GLU A 1 195 ? -29.011 24.794 31.427 1.00 59.41 195 GLU A CA 1
ATOM 1585 C C . GLU A 1 195 ? -28.911 24.583 32.950 1.00 59.41 195 GLU A C 1
ATOM 1587 O O . GLU A 1 195 ? -29.249 25.475 33.726 1.00 59.41 195 GLU A O 1
ATOM 1592 N N . GLU A 1 196 ? -28.383 23.438 33.400 1.00 59.19 196 GLU A N 1
ATOM 1593 C CA . GLU A 1 196 ? -28.378 23.081 34.827 1.00 59.19 196 GLU A CA 1
ATOM 1594 C C . GLU A 1 196 ? -27.095 23.440 35.592 1.00 59.19 196 GLU A C 1
ATOM 1596 O O . GLU A 1 196 ? -27.172 23.657 36.802 1.00 59.19 196 GLU A O 1
ATOM 1601 N N . LEU A 1 197 ? -25.933 23.539 34.930 1.00 53.19 197 LEU A N 1
ATOM 1602 C CA . LEU A 1 197 ? -24.661 23.888 35.592 1.00 53.19 197 LEU A CA 1
ATOM 1603 C C . LEU A 1 197 ? -24.321 25.380 35.540 1.00 53.19 197 LEU A C 1
ATOM 1605 O O . LEU A 1 197 ? -23.551 25.849 36.371 1.00 53.19 197 LEU A O 1
ATOM 1609 N N . VAL A 1 198 ? -24.875 26.132 34.585 1.00 56.62 198 VAL A N 1
ATOM 1610 C CA . VAL A 1 198 ? -24.508 27.546 34.369 1.00 56.62 198 VAL A CA 1
ATOM 1611 C C . VAL A 1 198 ? -25.517 28.510 35.013 1.00 56.62 198 VAL A C 1
ATOM 1613 O O . VAL A 1 198 ? -25.196 29.671 35.250 1.00 56.62 198 VAL A O 1
ATOM 1616 N N . GLY A 1 199 ? -26.725 28.037 35.348 1.00 53.78 199 GLY A N 1
ATOM 1617 C CA . GLY A 1 199 ? -27.815 28.873 35.870 1.00 53.78 199 GLY A CA 1
ATOM 1618 C C . GLY A 1 199 ? -28.107 28.764 37.371 1.00 53.78 199 GLY A C 1
ATOM 1619 O O . GLY A 1 199 ? -28.843 29.595 37.902 1.00 53.78 199 GLY A O 1
ATOM 1620 N N . LYS A 1 200 ? -27.566 27.770 38.086 1.00 54.69 200 LYS A N 1
ATOM 1621 C CA . LYS A 1 200 ? -27.830 27.622 39.526 1.00 54.69 200 LYS A CA 1
ATOM 1622 C C . LYS A 1 200 ? -26.799 28.414 40.328 1.00 54.69 200 LYS A C 1
ATOM 1624 O O . LYS A 1 200 ? -25.620 28.070 40.338 1.00 54.69 200 LYS A O 1
ATOM 1629 N N . LYS A 1 201 ? -27.247 29.470 41.021 1.00 55.97 201 LYS A N 1
ATOM 1630 C CA . LYS A 1 201 ? -26.462 30.088 42.102 1.00 55.97 201 LYS A CA 1
ATOM 1631 C C . LYS A 1 201 ? -26.072 28.980 43.080 1.00 55.97 201 LYS A C 1
ATOM 1633 O O . LYS A 1 201 ? -26.935 28.199 43.480 1.00 55.97 201 LYS A O 1
ATOM 1638 N N . ALA A 1 202 ? -24.786 28.907 43.421 1.00 54.00 202 ALA A N 1
ATOM 1639 C CA . ALA A 1 202 ? -24.291 27.997 44.444 1.00 54.00 202 ALA A CA 1
ATOM 1640 C C . ALA A 1 202 ? -25.171 28.131 45.694 1.00 54.00 202 ALA A C 1
ATOM 1642 O O . ALA A 1 202 ? -25.431 29.251 46.136 1.00 54.00 202 ALA A O 1
ATOM 1643 N N . LEU A 1 203 ? -25.670 27.003 46.204 1.00 53.06 203 LEU A N 1
ATOM 1644 C CA . LEU A 1 203 ? -26.446 26.971 47.440 1.00 53.06 203 LEU A CA 1
ATOM 1645 C C . LEU A 1 203 ? -25.617 27.650 48.532 1.00 53.06 203 LEU A C 1
ATOM 1647 O O . LEU A 1 203 ? -24.475 27.254 48.781 1.00 53.06 203 LEU A O 1
ATOM 1651 N N . ASN A 1 204 ? -26.168 28.701 49.138 1.00 56.53 204 ASN A N 1
ATOM 1652 C CA . ASN A 1 204 ? -25.524 29.340 50.270 1.00 56.53 204 ASN A CA 1
ATOM 1653 C C . ASN A 1 204 ? -25.535 28.344 51.427 1.00 56.53 204 ASN A C 1
ATOM 1655 O O . ASN A 1 204 ? -26.572 27.793 51.779 1.00 56.53 204 ASN A O 1
ATOM 1659 N N . LEU A 1 205 ? -24.366 28.136 52.031 1.00 51.47 205 LEU A N 1
ATOM 1660 C CA . LEU A 1 205 ? -24.169 27.234 53.169 1.00 51.47 205 LEU A CA 1
ATOM 1661 C C . LEU A 1 205 ? -25.094 27.540 54.364 1.00 51.47 205 LEU A C 1
ATOM 1663 O O . LEU A 1 205 ? -25.304 26.666 55.196 1.00 51.47 205 LEU A O 1
ATOM 1667 N N . ALA A 1 206 ? -25.660 28.749 54.431 1.00 53.72 206 ALA A N 1
ATOM 1668 C CA . ALA A 1 206 ? -26.646 29.144 55.433 1.00 53.72 206 ALA A CA 1
ATOM 1669 C C . ALA A 1 206 ? -27.982 28.386 55.294 1.00 53.72 206 ALA A C 1
ATOM 1671 O O . ALA A 1 206 ? -28.536 27.962 56.303 1.00 53.72 206 ALA A O 1
ATOM 1672 N N . ASP A 1 207 ? -28.439 28.118 54.066 1.00 54.75 207 ASP A N 1
ATOM 1673 C CA . ASP A 1 207 ? -29.741 27.478 53.809 1.00 54.75 207 ASP A CA 1
ATOM 1674 C C . ASP A 1 207 ? -29.718 25.973 54.150 1.00 54.75 207 ASP A C 1
ATOM 1676 O O . ASP A 1 207 ? -30.749 25.347 54.385 1.00 54.75 207 ASP A O 1
ATOM 1680 N N . ILE A 1 208 ? -28.521 25.374 54.197 1.00 55.09 208 ILE A N 1
ATOM 1681 C CA . ILE A 1 208 ? -28.322 23.960 54.548 1.00 55.09 208 ILE A CA 1
ATOM 1682 C C . ILE A 1 208 ? -28.404 23.754 56.068 1.00 55.09 208 ILE A C 1
ATOM 1684 O O . ILE A 1 208 ? -28.866 22.708 56.515 1.00 55.09 208 ILE A O 1
ATOM 1688 N N . ILE A 1 209 ? -27.991 24.749 56.860 1.00 54.44 209 ILE A N 1
ATOM 1689 C CA . ILE A 1 209 ? -27.991 24.662 58.328 1.00 54.44 209 ILE A CA 1
ATOM 1690 C C . ILE A 1 209 ? -29.423 24.769 58.879 1.00 54.44 209 ILE A C 1
ATOM 1692 O O . ILE A 1 209 ? -29.766 24.067 59.831 1.00 54.44 209 ILE A O 1
ATOM 1696 N N . GLU A 1 210 ? -30.284 25.572 58.246 1.00 52.28 210 GLU A N 1
ATOM 1697 C CA . GLU A 1 210 ? -31.687 25.737 58.657 1.00 52.28 210 GLU A CA 1
ATOM 1698 C C . GLU A 1 210 ? -32.496 24.437 58.477 1.00 52.28 210 GLU A C 1
ATOM 1700 O O . GLU A 1 210 ? -33.213 24.022 59.383 1.00 52.28 210 GLU A O 1
ATOM 1705 N N . LEU A 1 211 ? -32.272 23.700 57.381 1.00 50.97 211 LEU A N 1
ATOM 1706 C CA . LEU A 1 211 ? -32.932 22.409 57.125 1.00 50.97 211 LEU A CA 1
ATOM 1707 C C . LEU A 1 211 ? -32.502 21.288 58.087 1.00 50.97 211 LEU A C 1
ATOM 1709 O O . LEU A 1 211 ? -33.234 20.314 58.262 1.00 50.97 211 LEU A O 1
ATOM 1713 N N . THR A 1 212 ? -31.322 21.396 58.702 1.00 50.62 212 THR A N 1
ATOM 1714 C CA . THR A 1 212 ? -30.855 20.415 59.695 1.00 50.62 212 THR A CA 1
ATOM 1715 C C . THR A 1 212 ? -31.365 20.693 61.109 1.00 50.62 212 THR A C 1
ATOM 1717 O O . THR A 1 212 ? -31.489 19.752 61.887 1.00 50.62 212 THR A O 1
ATOM 1720 N N . ALA A 1 213 ? -31.720 21.942 61.432 1.00 48.03 213 ALA A N 1
ATOM 1721 C CA . ALA A 1 213 ? -32.231 22.316 62.754 1.00 48.03 213 ALA A CA 1
ATOM 1722 C C . ALA A 1 213 ? -33.694 21.884 62.980 1.00 48.03 213 ALA A C 1
ATOM 1724 O O . ALA A 1 213 ? -34.083 21.580 64.108 1.00 48.03 213 ALA A O 1
ATOM 1725 N N . ASP A 1 214 ? -34.491 21.779 61.913 1.00 46.34 214 ASP A N 1
ATOM 1726 C CA . ASP A 1 214 ? -35.901 21.376 62.009 1.00 46.34 214 ASP A CA 1
ATOM 1727 C C . ASP A 1 214 ? -36.098 19.869 62.267 1.00 46.34 214 ASP A C 1
ATOM 1729 O O . ASP A 1 214 ? -37.157 19.455 62.741 1.00 46.34 214 ASP A O 1
ATOM 1733 N N . ASN A 1 215 ? -35.077 19.038 62.022 1.00 46.19 215 ASN A N 1
ATOM 1734 C CA . ASN A 1 215 ? -35.160 17.585 62.219 1.00 46.19 215 ASN A CA 1
ATOM 1735 C C . ASN A 1 215 ? -34.798 17.113 63.639 1.00 46.19 215 ASN A C 1
ATOM 1737 O O . ASN A 1 215 ? -35.165 15.997 64.000 1.00 46.19 215 ASN A O 1
ATOM 1741 N N . GLU A 1 216 ? -34.133 17.926 64.468 1.00 45.12 216 GLU A N 1
ATOM 1742 C CA . GLU A 1 216 ? -33.760 17.520 65.839 1.00 45.12 216 GLU A CA 1
ATOM 1743 C C . GLU A 1 216 ? -34.889 17.711 66.873 1.00 45.12 216 GLU A C 1
ATOM 1745 O O . GLU A 1 216 ? -34.849 17.127 67.955 1.00 45.12 216 GLU A O 1
ATOM 1750 N N . ASN A 1 217 ? -35.956 18.454 66.551 1.00 43.94 217 ASN A N 1
ATOM 1751 C CA . ASN A 1 217 ? -37.042 18.745 67.501 1.00 43.94 217 ASN A CA 1
ATOM 1752 C C . ASN A 1 217 ? -38.140 17.664 67.595 1.00 43.94 217 ASN A C 1
ATOM 1754 O O . ASN A 1 217 ? -39.077 17.822 68.379 1.00 43.94 217 ASN A O 1
ATOM 1758 N N . HIS A 1 218 ? -38.039 16.555 66.851 1.00 45.59 218 HIS A N 1
ATOM 1759 C CA . HIS A 1 218 ? -39.052 15.487 66.861 1.00 45.59 218 HIS A CA 1
ATOM 1760 C C . HIS A 1 218 ? -38.675 14.214 67.642 1.00 45.59 218 HIS A C 1
ATOM 1762 O O . HIS A 1 218 ? -39.507 13.310 67.730 1.00 45.59 218 HIS A O 1
ATOM 1768 N N . GLU A 1 219 ? -37.492 14.135 68.266 1.00 42.66 219 GLU A N 1
ATOM 1769 C CA . GLU A 1 219 ? -37.005 12.891 68.897 1.00 42.66 219 GLU A CA 1
ATOM 1770 C C . GLU A 1 219 ? -36.982 12.884 70.440 1.00 42.66 219 GLU A C 1
ATOM 1772 O O . GLU A 1 219 ? -36.357 12.022 71.049 1.00 42.66 219 GLU A O 1
ATOM 1777 N N . ASN A 1 220 ? -37.715 13.784 71.109 1.00 43.00 220 ASN A N 1
ATOM 1778 C CA . ASN A 1 220 ? -37.861 13.758 72.572 1.00 43.00 220 ASN A CA 1
ATOM 1779 C C . ASN A 1 220 ? -39.327 13.619 73.017 1.00 43.00 220 ASN A C 1
ATOM 1781 O O . ASN A 1 220 ? -40.008 14.605 73.299 1.00 43.00 220 ASN A O 1
ATOM 1785 N N . GLN A 1 221 ? -39.803 12.376 73.151 1.00 34.66 221 GLN A N 1
ATOM 1786 C CA . GLN A 1 221 ? -40.983 12.046 73.963 1.00 34.66 221 GLN A CA 1
ATOM 1787 C C . GLN A 1 221 ? -40.779 10.695 74.688 1.00 34.66 221 GLN A C 1
ATOM 178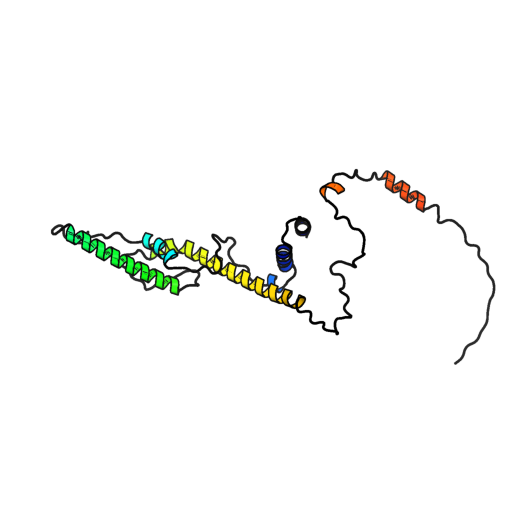9 O O . GLN A 1 221 ? -40.454 9.703 74.033 1.00 34.66 221 GLN A O 1
ATOM 1794 N N . PRO A 1 222 ? -40.933 10.623 76.028 1.00 37.59 222 PRO A N 1
ATOM 1795 C CA . PRO A 1 222 ? -40.550 9.451 76.816 1.00 37.59 222 PRO A CA 1
ATOM 1796 C C . PRO A 1 222 ? -41.642 8.369 76.797 1.00 37.59 222 PRO A C 1
ATOM 1798 O O . PRO A 1 222 ? -42.823 8.665 76.979 1.00 37.59 222 PRO A O 1
ATOM 1801 N N . ARG A 1 223 ? -41.259 7.099 76.605 1.00 34.56 223 ARG A N 1
ATOM 1802 C CA . ARG A 1 223 ? -42.160 5.943 76.761 1.00 34.56 223 ARG A CA 1
ATOM 1803 C C . ARG A 1 223 ? -42.110 5.424 78.197 1.00 34.56 223 ARG A C 1
ATOM 1805 O O . ARG A 1 223 ? -41.057 5.008 78.667 1.00 34.56 223 ARG A O 1
ATOM 1812 N N . GLU A 1 224 ? -43.263 5.452 78.858 1.00 34.28 224 GLU A N 1
ATOM 1813 C CA . GLU A 1 224 ? -43.506 4.915 80.199 1.00 34.28 224 GLU A CA 1
ATOM 1814 C C . GLU A 1 224 ? -43.264 3.396 80.281 1.00 34.28 224 GLU A C 1
ATOM 1816 O O . GLU A 1 224 ? -43.736 2.622 79.444 1.00 34.28 224 GLU A O 1
ATOM 1821 N N . GLU A 1 225 ? -42.574 2.971 81.340 1.00 39.22 225 GLU A N 1
ATOM 1822 C CA . GLU A 1 225 ? -42.439 1.579 81.763 1.00 39.22 225 GLU A CA 1
ATOM 1823 C C . GLU A 1 225 ? -43.744 1.068 82.399 1.00 39.22 225 GLU A C 1
ATOM 1825 O O . GLU A 1 225 ? -44.282 1.675 83.327 1.00 39.22 225 GLU A O 1
ATOM 1830 N N . LYS A 1 226 ? -44.217 -0.112 81.980 1.00 39.06 226 LYS A N 1
ATOM 1831 C CA . LYS A 1 226 ? -45.123 -0.944 82.788 1.00 39.06 226 LYS A CA 1
ATOM 1832 C C . LYS A 1 226 ? -44.576 -2.363 82.890 1.00 39.06 226 LYS A C 1
ATOM 1834 O O . LYS A 1 226 ? -44.635 -3.143 81.946 1.00 39.06 226 LYS A O 1
ATOM 1839 N N . ASN A 1 227 ? -44.066 -2.670 84.079 1.00 40.50 227 ASN A N 1
ATOM 1840 C CA . ASN A 1 227 ? -43.822 -4.017 84.582 1.00 40.50 227 ASN A CA 1
ATOM 1841 C C . ASN A 1 227 ? -45.146 -4.777 84.741 1.00 40.50 227 ASN A C 1
ATOM 1843 O O . ASN A 1 227 ? -46.091 -4.196 85.267 1.00 40.50 227 ASN A O 1
ATOM 1847 N N . LEU A 1 228 ? -45.183 -6.073 84.405 1.00 38.47 228 LEU A N 1
ATOM 1848 C CA . LEU A 1 228 ? -45.854 -7.108 85.208 1.00 38.47 228 LEU A CA 1
ATOM 1849 C C . LEU A 1 228 ? -45.567 -8.519 84.655 1.00 38.47 228 LEU A C 1
ATOM 1851 O O . LEU A 1 228 ? -45.790 -8.775 83.477 1.00 38.47 228 LEU A O 1
ATOM 1855 N N . GLY A 1 229 ? -45.209 -9.447 85.550 1.00 36.00 229 GLY A N 1
ATOM 1856 C CA . GLY A 1 229 ? -45.575 -10.864 85.417 1.00 36.00 229 GLY A CA 1
ATOM 1857 C C . GLY A 1 229 ? -44.446 -11.844 85.108 1.00 36.00 229 GLY A C 1
ATOM 1858 O O . GLY A 1 229 ? -44.024 -11.974 83.970 1.00 36.00 229 GLY A O 1
ATOM 1859 N N . ARG A 1 230 ? -44.015 -12.570 86.140 1.00 38.03 230 ARG A N 1
ATOM 1860 C CA . ARG A 1 230 ? -42.953 -13.578 86.184 1.00 38.03 230 ARG A CA 1
ATOM 1861 C C . ARG A 1 230 ? -43.562 -15.001 86.214 1.00 38.03 230 ARG A C 1
ATOM 1863 O O . ARG A 1 230 ? -44.429 -15.230 87.052 1.00 38.03 230 ARG A O 1
ATOM 1870 N N . ASP A 1 231 ? -42.994 -15.894 85.386 1.00 39.16 231 ASP A N 1
ATOM 1871 C CA . ASP A 1 231 ? -42.854 -17.378 85.465 1.00 39.16 231 ASP A CA 1
ATOM 1872 C C . ASP A 1 231 ? -44.124 -18.282 85.495 1.00 39.16 231 ASP A C 1
ATOM 1874 O O . ASP A 1 231 ? -45.218 -17.755 85.695 1.00 39.16 231 ASP A O 1
ATOM 1878 N N . PRO A 1 232 ? -44.043 -19.647 85.411 1.00 51.94 232 PRO A N 1
ATOM 1879 C CA . PRO A 1 232 ? -42.903 -20.553 85.084 1.00 51.94 232 PRO A CA 1
ATOM 1880 C C . PRO A 1 232 ? -43.202 -21.794 84.161 1.00 51.94 232 PRO A C 1
ATOM 1882 O O . PRO A 1 232 ? -44.344 -22.225 84.086 1.00 51.94 232 PRO A O 1
ATOM 1885 N N . ILE A 1 233 ? -42.128 -22.434 83.624 1.00 39.56 233 ILE A N 1
ATOM 1886 C CA . ILE A 1 233 ? -41.796 -23.909 83.587 1.00 39.56 233 ILE A CA 1
ATOM 1887 C C . ILE A 1 233 ? -42.754 -24.867 82.783 1.00 39.56 233 ILE A C 1
ATOM 1889 O O . ILE A 1 233 ? -43.959 -24.707 82.844 1.00 39.56 233 ILE A O 1
ATOM 1893 N N . THR A 1 234 ? -42.393 -25.889 81.972 1.00 45.00 234 THR A N 1
ATOM 1894 C CA . THR A 1 234 ? -41.345 -26.958 81.932 1.00 45.00 234 THR A CA 1
ATOM 1895 C C . THR A 1 234 ? -41.288 -27.611 80.510 1.00 45.00 234 THR A C 1
ATOM 1897 O O . THR A 1 234 ? -42.150 -27.294 79.690 1.00 45.00 234 THR A O 1
ATOM 1900 N N . PRO A 1 235 ? -40.329 -28.531 80.230 1.00 55.97 235 PRO A N 1
ATOM 1901 C CA . PRO A 1 235 ? -39.931 -29.048 78.908 1.00 55.97 235 PRO A CA 1
ATOM 1902 C C . PRO A 1 235 ? -40.403 -30.500 78.599 1.00 55.97 235 PRO A C 1
ATOM 1904 O O . PRO A 1 235 ? -41.314 -31.004 79.251 1.00 55.97 235 PRO A O 1
ATOM 1907 N N . ASP A 1 236 ? -39.708 -31.134 77.637 1.00 40.34 236 ASP A N 1
ATOM 1908 C CA . ASP A 1 236 ? -39.703 -32.540 77.162 1.00 40.34 236 ASP A CA 1
ATOM 1909 C C . ASP A 1 236 ? -40.620 -32.802 75.946 1.00 40.34 236 ASP A C 1
ATOM 1911 O O . ASP A 1 236 ? -41.783 -32.418 75.930 1.00 40.34 236 ASP A O 1
ATOM 1915 N N . THR A 1 237 ? -40.177 -33.423 74.844 1.00 49.53 237 THR A N 1
ATOM 1916 C CA . THR A 1 237 ? -39.206 -34.525 74.667 1.00 49.53 237 THR A CA 1
ATOM 1917 C C . THR A 1 237 ? -38.539 -34.449 73.291 1.00 49.53 237 THR A C 1
ATOM 1919 O O . THR A 1 237 ? -39.211 -33.960 72.352 1.00 49.53 237 THR A O 1
#

pLDDT: mean 72.86, std 20.49, range [34.28, 94.88]

Organism: NCBI:txid1392256

Foldseek 3Di:
DVVLVVQVPDPDHDVVVSVLVVCCVVPVQLVPDDDQPDPDAPPFDAPDADDCVVQLVLQVVFWDQDDPVVDPPPDPPVVVVVVVNVVLVVVSSVLSSVQSVQQRVPPPDLAGDPPPRDDPTGDPVSSSVSCNVVNNSRNSSHVVNVSVVSSVVVVCVVPVVVVPPPPPVVCPPPDPPCPPDDDDPDPDDDDDCCPPVVPDDPPDPVVVVVVVVVVVVPPDDDDDDDDDDDDDDDDDD

Sequence (237 aa):
MFQLGVLAFQNSIDMTALRVIVSFFLIKDIKSLIYPEYSFFAHFRADEKPTMHTLLPIIKGSYLPHNPSSISKKKRRLFVDENLRSEYNADCEKDGLELVRILISQWPCAEPSVEGFETTCLDTAQALKALLPEWQRMYQNMQLCDHVRKVQNILNYYFKGKNDVLESPMLADCRPVDLLGPRVRSYYSHPRLGEELVGKKALNLADIIELTADNENHENQPREEKNLGRDPITPDT

Secondary structure (DSSP, 8-state):
-HHHHHHHTSTT--HHHHHHHHHHHH-HHHHTSPPPS-S---S--TT----HHHHHHHHHTTBPP---TTS-TT---HHHHHHHHHHHHHHHHHHHHHHHHHHHHT-S-SS---TT---SSB-HHHHHHHHHHHHHHHHHHHHHHHHHHHHHHHHHHHHHTTT-----TTSTT-----SS--------PPP-HHHHTTS-PPPPHHHHHHHHHTTGGGS--PPPP------------

Radius of gyration: 39.92 Å; chains: 1; bounding box: 76×65×129 Å